Protein 5H0Q (pdb70)

Foldseek 3Di:
DKWFDFQAPVNCCPPPVPVPPPDQDLQNSLVVLVVCVVVGVVVLVVVLVVVCVVVDDAFKEKEKEAESRSAKKAWDDKWWPFFAWDPDDWDGIHHHNMMDITMTFGHPPDLFHTKIWIWIADPVQKIKIWIWGQTSPLVDWTFIEIEIGGHPCPPVVPNPVRVVVCRVPDDDQKYWYDDDPKIKIKGWDTDRYIYIYIYMGD

Nearest PDB structures (foldseek):
  5h0q-assembly1_A  TM=1.005E+00  e=4.145E-45  Grifola frondosa
  4wdc-assembly1_A  TM=8.433E-01  e=2.249E-11  Actinia fragacea
  1tzq-assembly1_A  TM=8.412E-01  e=4.518E-11  Actinia equina
  4tsp-assembly2_B  TM=8.443E-01  e=8.565E-11  Actinia fragacea
  1iaz-assembly1_B  TM=7.597E-01  e=6.043E-11  Actinia equina

Structure (mmCIF, N/CA/C/O backbone):
data_5H0Q
#
_entry.id   5H0Q
#
_cell.length_a   75.763
_cell.length_b   75.763
_cell.length_c   92.804
_cell.angle_alpha   90.00
_cell.angle_beta   90.00
_cell.angle_gamma   120.00
#
_symmetry.space_group_name_H-M   'P 65'
#
loop_
_entity.id
_entity.type
_entity.pdbx_description
1 polymer 'Lipid binding protein'
2 water water
#
loop_
_atom_site.group_PDB
_atom_site.id
_at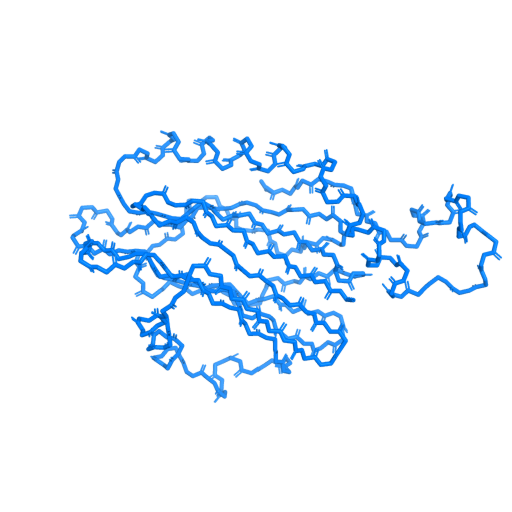om_site.type_symbol
_atom_site.label_atom_id
_atom_site.label_alt_id
_atom_site.label_comp_id
_atom_site.label_asym_id
_atom_site.label_entity_id
_atom_site.label_seq_id
_atom_site.pdbx_PDB_ins_code
_atom_site.Cartn_x
_atom_site.Cartn_y
_atom_site.Cartn_z
_atom_site.occupancy
_atom_site.B_iso_or_equiv
_atom_site.auth_seq_id
_atom_site.auth_comp_id
_atom_site.auth_asym_id
_atom_site.auth_atom_id
_atom_site.pdbx_PDB_model_num
ATOM 1 N N A MET A 1 1 ? -31.461 19.238 -8.879 0.60 60.27 1 MET A N 1
ATOM 2 N N B MET A 1 1 ? -32.963 19.352 -7.095 0.40 60.26 1 MET A N 1
ATOM 3 C CA A MET A 1 1 ? -31.816 19.139 -7.435 0.60 57.13 1 MET A CA 1
ATOM 4 C CA B MET A 1 1 ? -31.650 19.028 -7.725 0.40 57.92 1 MET A CA 1
ATOM 5 C C A MET A 1 1 ? -30.779 18.305 -6.676 0.60 55.78 1 MET A C 1
ATOM 6 C C B MET A 1 1 ? -30.740 18.284 -6.748 0.40 55.45 1 MET A C 1
ATOM 7 O O A MET A 1 1 ? -29.747 18.827 -6.255 0.60 48.25 1 MET A O 1
ATOM 8 O O B MET A 1 1 ? -29.785 18.850 -6.216 0.40 52.20 1 MET A O 1
ATOM 39 N N . LEU A 1 2 ? -31.050 17.010 -6.527 1.00 44.46 2 LEU A N 1
ATOM 40 C CA . LEU A 1 2 ? -30.267 16.130 -5.669 1.00 34.21 2 LEU A CA 1
ATOM 41 C C . LEU A 1 2 ? -29.847 14.896 -6.454 1.00 39.10 2 LEU A C 1
ATOM 42 O O . LEU A 1 2 ? -30.692 14.226 -7.059 1.00 37.08 2 LEU A O 1
ATOM 59 N N . TYR A 1 3 ? -28.551 14.594 -6.457 1.00 27.58 3 TYR A N 1
ATOM 60 C CA . TYR A 1 3 ? -28.017 13.476 -7.229 1.00 30.30 3 TYR A CA 1
ATOM 61 C C . TYR A 1 3 ? -27.245 12.517 -6.343 1.00 32.80 3 TYR A C 1
ATOM 62 O O . TYR A 1 3 ? -26.501 12.942 -5.458 1.00 29.47 3 TYR A O 1
ATOM 80 N N . GLY A 1 4 ? -27.403 11.227 -6.605 1.00 30.41 4 GLY A N 1
ATOM 81 C CA . GLY A 1 4 ? -26.725 10.192 -5.847 1.00 30.16 4 GLY A CA 1
ATOM 82 C C . GLY A 1 4 ? -27.607 9.577 -4.774 1.00 33.87 4 GLY A C 1
ATOM 83 O O . GLY A 1 4 ? -28.675 10.082 -4.421 1.00 33.19 4 GLY A O 1
ATOM 87 N N A VAL A 1 5 ? -27.134 8.442 -4.269 0.51 29.53 5 VAL A N 1
ATOM 88 N N B VAL A 1 5 ? -27.129 8.454 -4.237 0.49 30.74 5 VAL A N 1
ATOM 89 C CA A VAL A 1 5 ? -27.791 7.712 -3.191 0.51 30.46 5 VAL A CA 1
ATOM 90 C CA B VAL A 1 5 ? -27.834 7.706 -3.198 0.49 30.51 5 VAL A CA 1
ATOM 91 C C A VAL A 1 5 ? -27.133 8.094 -1.874 0.51 31.27 5 VAL A C 1
ATOM 92 C C B VAL A 1 5 ? -27.142 7.939 -1.859 0.49 30.29 5 VAL A C 1
ATOM 93 O O A VAL A 1 5 ? -25.911 8.289 -1.802 0.51 25.50 5 VAL A O 1
ATOM 94 O O B VAL A 1 5 ? -25.909 7.890 -1.760 0.49 30.38 5 VAL A O 1
ATOM 119 N N . GLU A 1 6 ? -27.941 8.204 -0.826 1.00 28.31 6 GLU A N 1
ATOM 120 C CA . GLU A 1 6 ? -27.397 8.505 0.491 1.00 24.13 6 GLU A CA 1
ATOM 121 C C . GLU A 1 6 ? -26.608 7.315 1.043 1.00 24.77 6 GLU A C 1
ATOM 122 O O . GLU A 1 6 ? -27.108 6.193 1.088 1.00 29.92 6 GLU A O 1
ATOM 135 N N . ILE A 1 7 ? -25.382 7.579 1.490 1.00 22.17 7 ILE A N 1
ATOM 136 C CA . ILE A 1 7 ? -24.457 6.560 1.962 1.00 22.93 7 ILE A CA 1
ATOM 137 C C . ILE A 1 7 ? -24.508 6.619 3.484 1.00 21.34 7 ILE A C 1
ATOM 138 O O . ILE A 1 7 ? -23.925 7.511 4.095 1.00 22.47 7 ILE A O 1
ATOM 154 N N . ASP A 1 8 ? -25.281 5.707 4.066 1.00 22.11 8 ASP A N 1
ATOM 155 C CA . ASP A 1 8 ? -25.509 5.692 5.512 1.00 21.09 8 ASP A CA 1
ATOM 156 C C . ASP A 1 8 ? -25.185 4.314 6.071 1.00 25.90 8 ASP A C 1
ATOM 157 O O . ASP A 1 8 ? -24.542 3.498 5.408 1.00 24.21 8 ASP A O 1
ATOM 166 N N . GLU A 1 9 ? -25.594 4.035 7.319 1.00 26.51 9 GLU A N 1
ATOM 167 C CA . GLU A 1 9 ? -25.203 2.762 7.915 1.00 23.83 9 GLU A CA 1
ATOM 168 C C . GLU A 1 9 ? -25.697 1.582 7.092 1.00 26.24 9 GLU A C 1
ATOM 169 O O . GLU A 1 9 ? -24.973 0.599 6.906 1.00 29.08 9 GLU A O 1
ATOM 181 N N . GLN A 1 10 ? -26.934 1.647 6.603 1.00 26.94 10 GLN A N 1
ATOM 182 C CA . GLN A 1 10 ? -27.495 0.507 5.884 1.00 29.24 10 GLN A CA 1
ATOM 183 C C . GLN A 1 10 ? -26.748 0.240 4.581 1.00 34.39 10 GLN A C 1
ATOM 184 O O . GLN A 1 10 ? -26.597 -0.916 4.173 1.00 36.30 10 GLN A O 1
ATOM 198 N N . TYR A 1 11 ? -26.327 1.302 3.890 1.00 30.12 11 TYR A N 1
ATOM 199 C CA . TYR A 1 11 ? -25.470 1.158 2.713 1.00 33.14 11 TYR A CA 1
ATOM 200 C C . TYR A 1 11 ? -24.190 0.408 3.062 1.00 31.30 11 TYR A C 1
ATOM 201 O O . TYR A 1 11 ? -23.804 -0.539 2.382 1.00 33.72 11 TYR A O 1
ATOM 219 N N . LEU A 1 12 ? -23.529 0.783 4.162 1.00 29.70 12 LEU A N 1
ATOM 220 C CA . LEU A 1 12 ? -22.260 0.121 4.456 1.00 30.88 12 LEU A CA 1
ATOM 221 C C . LEU A 1 12 ? -22.438 -1.290 4.984 1.00 33.46 12 LEU A C 1
ATOM 222 O O . LEU A 1 12 ? -21.539 -2.122 4.798 1.00 35.01 12 LEU A O 1
ATOM 238 N N . ARG A 1 13 ? -23.573 -1.597 5.618 1.00 33.58 13 ARG A N 1
ATOM 239 C CA . ARG A 1 13 ? -23.742 -2.930 6.198 1.00 37.84 13 ARG A CA 1
ATOM 240 C C . ARG A 1 13 ? -23.954 -4.007 5.147 1.00 39.00 13 ARG A C 1
ATOM 241 O O . ARG A 1 13 ? -23.815 -5.191 5.469 1.00 42.75 13 ARG A O 1
ATOM 262 N N . VAL A 1 14 ? -24.274 -3.640 3.899 1.00 38.13 14 VAL A N 1
ATOM 263 C CA . VAL A 1 14 ? -24.297 -4.627 2.817 1.00 41.18 14 VAL A CA 1
ATOM 264 C C . VAL A 1 14 ? -22.961 -4.718 2.090 1.00 42.39 14 VAL A C 1
ATOM 265 O O . VAL A 1 14 ? -22.825 -5.526 1.155 1.00 45.21 14 VAL A O 1
ATOM 278 N N . MET A 1 15 ? -21.975 -3.914 2.472 1.00 40.62 15 MET A N 1
ATOM 279 C CA . MET A 1 15 ? -20.657 -3.966 1.871 1.00 41.99 15 MET A CA 1
ATOM 280 C C . MET A 1 15 ? -19.792 -5.011 2.562 1.00 49.74 15 MET A C 1
ATOM 281 O O . MET A 1 15 ? -19.837 -5.162 3.788 1.00 43.06 15 MET A O 1
ATOM 295 N N . GLU A 1 16 ? -18.989 -5.718 1.764 1.00 46.93 16 GLU A N 1
ATOM 296 C CA . GLU A 1 16 ? -18.120 -6.761 2.306 1.00 49.34 16 GLU A CA 1
ATOM 297 C C . GLU A 1 16 ? -17.233 -6.210 3.414 1.00 54.68 16 GLU A C 1
ATOM 298 O O . GLU A 1 16 ? -17.044 -6.849 4.460 1.00 48.99 16 GLU A O 1
ATOM 310 N N . GLU A 1 17 ? -16.675 -5.021 3.195 1.00 49.57 17 GLU A N 1
ATOM 311 C CA . GLU A 1 17 ? -15.693 -4.479 4.119 1.00 54.80 17 GLU A CA 1
ATOM 312 C C . GLU A 1 17 ? -16.285 -4.120 5.474 1.00 52.72 17 GLU A C 1
ATOM 313 O O . GLU A 1 17 ? -15.534 -4.056 6.452 1.00 45.38 17 GLU A O 1
ATOM 325 N N . TYR A 1 18 ? -17.602 -3.898 5.574 1.00 45.65 18 TYR A N 1
ATOM 326 C CA . TYR A 1 18 ? -18.194 -3.371 6.802 1.00 39.87 18 TYR A CA 1
ATOM 327 C C . TYR A 1 18 ? -19.315 -4.219 7.398 1.00 46.56 18 TYR A C 1
ATOM 328 O O . TYR A 1 18 ? -19.751 -3.924 8.520 1.00 42.66 18 TYR A O 1
ATOM 346 N N . LYS A 1 19 ? -19.778 -5.268 6.710 1.00 43.01 19 LYS A N 1
ATOM 347 C CA . LYS A 1 19 ? -21.016 -5.926 7.117 1.00 48.08 19 LYS A CA 1
ATOM 348 C C . LYS A 1 19 ? -20.907 -6.574 8.495 1.00 53.19 19 LYS A C 1
ATOM 349 O O . LYS A 1 19 ? -21.919 -6.708 9.188 1.00 53.87 19 LYS A O 1
ATOM 368 N N . ASP A 1 20 ? -19.709 -6.992 8.900 1.00 45.46 20 ASP A N 1
ATOM 369 C CA . ASP A 1 20 ? -19.495 -7.651 10.185 1.00 44.96 20 ASP A CA 1
ATOM 370 C C . ASP A 1 20 ? -18.882 -6.730 11.229 1.00 43.39 20 ASP A C 1
ATOM 371 O O . ASP A 1 20 ? -18.498 -7.198 12.308 1.00 44.63 20 ASP A O 1
ATOM 380 N N . LYS A 1 21 ? -18.804 -5.435 10.952 1.00 41.23 21 LYS A N 1
ATOM 381 C CA . LYS A 1 21 ? -18.220 -4.493 11.893 1.00 45.35 21 LYS A CA 1
ATOM 382 C C . LYS A 1 21 ? -19.213 -4.174 13.003 1.00 39.65 21 LYS A C 1
ATOM 383 O O . LYS A 1 21 ? -20.400 -3.960 12.754 1.00 39.42 21 LYS A O 1
ATOM 402 N N A GLU A 1 22 ? -18.718 -4.136 14.242 0.62 44.83 22 GLU A N 1
ATOM 403 N N B GLU A 1 22 ? -18.715 -4.135 14.240 0.38 45.49 22 GLU A N 1
ATOM 404 C CA A GLU A 1 22 ? -19.603 -3.894 15.373 0.62 45.12 22 GLU A CA 1
ATOM 405 C CA B GLU A 1 22 ? -19.597 -3.891 15.375 0.38 45.46 22 GLU A CA 1
ATOM 406 C C A GLU A 1 22 ? -20.205 -2.500 15.302 0.62 34.56 22 GLU A C 1
ATOM 407 C C B GLU A 1 22 ? -20.206 -2.500 15.298 0.38 34.88 22 GLU A C 1
ATOM 408 O O A GLU A 1 22 ? -21.424 -2.338 15.429 0.62 36.10 22 GLU A O 1
ATOM 409 O O B GLU A 1 22 ? -21.423 -2.335 15.437 0.38 37.47 22 GLU A O 1
ATOM 432 N N . VAL A 1 23 ? -19.377 -1.485 15.054 1.00 31.49 23 VAL A N 1
ATOM 433 C CA . VAL A 1 23 ? -19.832 -0.101 14.940 1.00 30.94 23 VAL A CA 1
ATOM 434 C C . VAL A 1 23 ? -19.295 0.509 13.657 1.00 30.84 23 VAL A C 1
ATOM 435 O O . VAL A 1 23 ? -18.078 0.657 13.497 1.00 34.51 23 VAL A O 1
ATOM 449 N N . ILE A 1 24 ? -20.201 0.929 12.783 1.00 27.03 24 ILE A N 1
ATOM 450 C CA . ILE A 1 24 ? -19.846 1.637 11.560 1.00 27.24 24 ILE A CA 1
ATOM 451 C C . ILE A 1 24 ? -19.810 3.117 11.897 1.00 29.66 24 ILE A C 1
ATOM 452 O O . ILE A 1 24 ? -20.807 3.684 12.358 1.00 27.91 24 ILE A O 1
ATOM 468 N N . THR A 1 25 ? -18.656 3.735 11.697 1.00 24.74 25 THR A N 1
ATOM 469 C CA . THR A 1 25 ? -18.426 5.077 12.186 1.00 24.91 25 THR A CA 1
ATOM 470 C C . THR A 1 25 ? -18.770 6.113 11.128 1.00 22.83 25 THR A C 1
ATOM 471 O O . THR A 1 25 ? -18.953 5.814 9.941 1.00 21.69 25 THR A O 1
ATOM 482 N N . GLN A 1 26 ? -18.770 7.364 11.556 1.00 23.06 26 GLN A N 1
ATOM 483 C CA . GLN A 1 26 ? -18.900 8.462 10.614 1.00 20.41 26 GLN A CA 1
ATOM 484 C C . GLN A 1 26 ? -17.709 8.516 9.679 1.00 23.41 26 GLN A C 1
ATOM 485 O O . GLN A 1 26 ? -17.860 8.814 8.480 1.00 22.23 26 GLN A O 1
ATOM 499 N N . ALA A 1 27 ? -16.520 8.175 10.188 1.00 21.98 27 ALA A N 1
ATOM 500 C CA . ALA A 1 27 ? -15.342 8.116 9.338 1.00 23.31 27 ALA A CA 1
ATOM 501 C C . ALA A 1 27 ? -15.500 7.057 8.260 1.00 28.02 27 ALA A C 1
ATOM 502 O O . ALA A 1 27 ? -15.088 7.271 7.121 1.00 27.83 27 ALA A O 1
ATOM 509 N N . ASP A 1 28 ? -16.087 5.907 8.605 1.00 23.74 28 ASP A N 1
ATOM 510 C CA . ASP A 1 28 ? -16.324 4.851 7.612 1.00 24.34 28 ASP A CA 1
ATOM 511 C C . ASP A 1 28 ? -17.266 5.344 6.518 1.00 28.67 28 ASP A C 1
ATOM 512 O O . ASP A 1 28 ? -17.026 5.142 5.317 1.00 26.43 28 ASP A O 1
ATOM 521 N N . MET A 1 29 ? -18.366 5.990 6.910 1.00 24.17 29 MET A N 1
ATOM 522 C CA . MET A 1 29 ? -19.326 6.417 5.901 1.00 24.09 29 MET A CA 1
ATOM 523 C C . MET A 1 29 ? -18.754 7.531 5.038 1.00 26.79 29 MET A C 1
ATOM 524 O O . MET A 1 29 ? -19.032 7.598 3.833 1.00 24.26 29 MET A O 1
ATOM 538 N N . ALA A 1 30 ? -17.925 8.387 5.627 1.00 23.34 30 ALA A N 1
ATOM 539 C CA . ALA A 1 30 ? -17.280 9.450 4.869 1.00 26.97 30 ALA A CA 1
ATOM 540 C C . ALA A 1 30 ? -16.286 8.881 3.869 1.00 26.08 30 ALA A C 1
ATOM 541 O O . ALA A 1 30 ? -16.197 9.350 2.722 1.00 26.39 30 ALA A O 1
ATOM 548 N N . LYS A 1 31 ? -15.546 7.845 4.271 1.00 25.34 31 LYS A N 1
ATOM 549 C CA . LYS A 1 31 ? -14.569 7.237 3.373 1.00 32.71 31 LYS A CA 1
ATOM 550 C C . LYS A 1 31 ? -15.258 6.650 2.155 1.00 33.60 31 LYS A C 1
ATOM 551 O O . LYS A 1 31 ? -14.816 6.851 1.022 1.00 35.96 31 LYS A O 1
ATOM 570 N N . VAL A 1 32 ? -16.367 5.948 2.366 1.00 27.15 32 VAL A N 1
ATOM 571 C CA . VAL A 1 32 ? -17.090 5.360 1.245 1.00 29.21 32 VAL A CA 1
ATOM 572 C C . VAL A 1 32 ? -17.637 6.451 0.337 1.00 30.68 32 VAL A C 1
ATOM 573 O O . VAL A 1 32 ? -17.512 6.381 -0.889 1.00 29.97 32 VAL A O 1
ATOM 586 N N . ALA A 1 33 ? -18.201 7.507 0.912 1.00 27.49 33 ALA A N 1
ATOM 587 C CA . ALA A 1 33 ? -18.722 8.589 0.075 1.00 25.21 33 ALA A CA 1
ATOM 588 C C . ALA A 1 33 ? -17.621 9.199 -0.780 1.00 27.50 33 ALA A C 1
ATOM 589 O O . ALA A 1 33 ? -17.815 9.465 -1.970 1.00 29.66 33 ALA A O 1
ATOM 596 N N . LEU A 1 34 ? -16.458 9.445 -0.191 1.00 29.83 34 LEU A N 1
ATOM 597 C CA . LEU A 1 34 ? -15.369 10.001 -0.981 1.00 43.80 34 LEU A CA 1
ATOM 598 C C . LEU A 1 34 ? -14.946 9.026 -2.070 1.00 43.46 34 LEU A C 1
ATOM 599 O O . LEU A 1 34 ? -14.577 9.444 -3.182 1.00 37.90 34 LEU A O 1
ATOM 615 N N . GLN A 1 35 ? -15.064 7.720 -1.807 1.00 39.06 35 GLN A N 1
ATOM 616 C CA . GLN A 1 35 ? -14.735 6.734 -2.838 1.00 36.77 35 GLN A CA 1
ATOM 617 C C . GLN A 1 35 ? -15.761 6.727 -3.967 1.00 38.13 35 GLN A C 1
ATOM 618 O O . GLN A 1 35 ? -15.405 6.450 -5.121 1.00 41.07 35 GLN A O 1
ATOM 632 N N . ARG A 1 36 ? -17.029 6.991 -3.660 1.00 36.08 36 ARG A N 1
ATOM 633 C CA . ARG A 1 36 ? -18.113 6.986 -4.636 1.00 36.43 36 ARG A CA 1
ATOM 634 C C . ARG A 1 36 ? -18.318 8.340 -5.308 1.00 36.91 36 ARG A C 1
ATOM 635 O O . ARG A 1 36 ? -19.307 8.515 -6.035 1.00 40.93 36 ARG A O 1
ATOM 656 N N . LYS A 1 37 ? -17.401 9.286 -5.107 1.00 33.14 37 LYS A N 1
ATOM 657 C CA . LYS A 1 37 ? -17.615 10.636 -5.619 1.00 31.76 37 LYS A CA 1
ATOM 658 C C . LYS A 1 37 ? -17.910 10.629 -7.113 1.00 39.40 37 LYS A C 1
ATOM 659 O O . LYS A 1 37 ? -18.738 11.405 -7.591 1.00 38.62 37 LYS A O 1
ATOM 678 N N . ASN A 1 38 ? -17.261 9.766 -7.861 1.00 41.52 38 ASN A N 1
ATOM 679 C CA . ASN A 1 38 ? -17.387 9.891 -9.305 1.00 50.45 38 ASN A CA 1
ATOM 680 C C . ASN A 1 38 ? -18.569 9.113 -9.872 1.00 41.50 38 ASN A C 1
ATOM 681 O O . ASN A 1 38 ? -18.860 9.248 -11.071 1.00 43.87 38 ASN A O 1
ATOM 692 N N . VAL A 1 39 ? -19.288 8.355 -9.045 1.00 40.11 39 VAL A N 1
ATOM 693 C CA . VAL A 1 39 ? -20.387 7.533 -9.539 1.00 43.88 39 VAL A CA 1
ATOM 694 C C . VAL A 1 39 ? -21.519 8.392 -10.108 1.00 45.06 39 VAL A C 1
ATOM 695 O O . VAL A 1 39 ? -22.062 8.086 -11.181 1.00 43.78 39 VAL A O 1
ATOM 708 N N . TYR A 1 40 ? -21.906 9.468 -9.409 1.00 39.61 40 TYR A N 1
ATOM 709 C CA . TYR A 1 40 ? -22.969 10.348 -9.891 1.00 37.86 40 TYR A CA 1
ATOM 710 C C . TYR A 1 40 ? -22.455 11.713 -10.330 1.00 37.52 40 TYR A C 1
ATOM 711 O O . TYR A 1 40 ? -23.260 12.589 -10.662 1.00 37.20 40 TYR A O 1
ATOM 729 N N . GLN A 1 41 ? -21.137 11.910 -10.377 1.00 39.97 41 GLN A N 1
ATOM 730 C CA . GLN A 1 41 ? -20.608 13.227 -10.710 1.00 30.23 41 GLN A CA 1
ATOM 731 C C . GLN A 1 41 ? -21.023 13.656 -12.115 1.00 31.42 41 GLN A C 1
ATOM 732 O O . GLN A 1 41 ? -21.302 14.838 -12.343 1.00 35.17 41 GLN A O 1
ATOM 746 N N A ASP A 1 42 ? -21.065 12.713 -13.062 0.53 34.09 42 ASP A N 1
ATOM 747 N N B ASP A 1 42 ? -21.073 12.714 -13.059 0.47 34.22 42 ASP A N 1
ATOM 748 C CA A ASP A 1 42 ? -21.469 13.062 -14.425 0.53 37.04 42 ASP A CA 1
ATOM 749 C CA B ASP A 1 42 ? -21.467 13.068 -14.422 0.47 36.99 42 ASP A CA 1
ATOM 750 C C A ASP A 1 42 ? -22.868 13.660 -14.442 0.53 37.06 42 ASP A C 1
ATOM 751 C C B ASP A 1 42 ? -22.875 13.647 -14.456 0.47 36.84 42 ASP A C 1
ATOM 752 O O A ASP A 1 42 ? -23.141 14.594 -15.204 0.53 34.89 42 ASP A O 1
ATOM 753 O O B ASP A 1 42 ? -23.159 14.556 -15.243 0.47 34.91 42 ASP A O 1
ATOM 770 N N . GLN A 1 43 ? -23.770 13.146 -13.600 1.00 33.37 43 GLN A N 1
ATOM 771 C CA . GLN A 1 43 ? -25.104 13.728 -13.526 1.00 32.73 43 GLN A CA 1
ATOM 772 C C . GLN A 1 43 ? -25.026 15.158 -13.030 1.00 35.39 43 GLN A C 1
ATOM 773 O O . GLN A 1 43 ? -25.709 16.047 -13.548 1.00 30.68 43 GLN A O 1
ATOM 788 N N . ALA A 1 44 ? -24.202 15.404 -12.012 1.00 33.49 44 ALA A N 1
ATOM 789 C CA . ALA A 1 44 ? -24.062 16.764 -11.524 1.00 31.52 44 ALA A CA 1
ATOM 790 C C . ALA A 1 44 ? -23.450 17.669 -12.591 1.00 33.01 44 ALA A C 1
ATOM 791 O O . ALA A 1 44 ? -23.902 18.805 -12.790 1.00 28.22 44 ALA A O 1
ATOM 798 N N . GLU A 1 45 ? -22.417 17.184 -13.287 1.00 31.06 45 GLU A N 1
ATOM 799 C CA . GLU A 1 45 ? -21.830 17.971 -14.371 1.00 32.56 45 GLU A CA 1
ATOM 800 C C . GLU A 1 45 ? -22.829 18.193 -15.504 1.00 35.41 45 GLU A C 1
ATOM 801 O O . GLU A 1 45 ? -22.902 19.287 -16.063 1.00 32.70 45 GLU A O 1
ATOM 813 N N . LYS A 1 46 ? -23.636 17.186 -15.831 1.00 35.08 46 LYS A N 1
ATOM 814 C CA . LYS A 1 46 ? -24.672 17.383 -16.846 1.00 35.81 46 LYS A CA 1
ATOM 815 C C . LYS A 1 46 ? -25.623 18.511 -16.448 1.00 32.42 46 LYS A C 1
ATOM 816 O O . LYS A 1 46 ? -26.053 19.303 -17.297 1.00 35.52 46 LYS A O 1
ATOM 835 N N . ARG A 1 47 ? -25.966 18.603 -15.157 1.00 30.33 47 ARG A N 1
ATOM 836 C CA . ARG A 1 47 ? -26.838 19.687 -14.716 1.00 30.70 47 ARG A CA 1
ATOM 837 C C . ARG A 1 47 ? -26.127 21.035 -14.783 1.00 31.71 47 ARG A C 1
ATOM 838 O O . ARG A 1 47 ? -26.739 22.048 -15.159 1.00 28.61 47 ARG A O 1
ATOM 859 N N . GLN A 1 48 ? -24.841 21.084 -14.417 1.00 29.90 48 GLN A N 1
ATOM 860 C CA . GLN A 1 48 ? -24.091 22.327 -14.607 1.00 25.90 48 GLN A CA 1
ATOM 861 C C . GLN A 1 48 ? -24.151 22.773 -16.065 1.00 28.58 48 GLN A C 1
ATOM 862 O O . GLN A 1 48 ? -24.338 23.965 -16.350 1.00 28.66 48 GLN A O 1
ATOM 876 N N . ALA A 1 49 ? -23.991 21.834 -17.005 1.00 31.22 49 ALA A N 1
ATOM 877 C CA . ALA A 1 49 ? -24.013 22.198 -18.416 1.00 31.93 49 ALA A CA 1
ATOM 878 C C . ALA A 1 49 ? -25.381 22.721 -18.824 1.00 35.15 49 ALA A C 1
ATOM 879 O O . ALA A 1 49 ? -25.468 23.696 -19.581 1.00 37.68 49 ALA A O 1
ATOM 886 N N . GLU A 1 50 ? -26.460 22.055 -18.378 1.00 33.72 50 GLU A N 1
ATOM 887 C CA . GLU A 1 50 ? -27.818 22.526 -18.664 1.00 40.94 50 GLU A CA 1
ATOM 888 C C . GLU A 1 50 ? -27.992 23.970 -18.228 1.00 34.17 50 GLU A C 1
ATOM 889 O O . GLU A 1 50 ? -28.502 24.807 -18.982 1.00 33.25 50 GLU A O 1
ATOM 901 N N . LEU A 1 51 ? -27.660 24.241 -16.960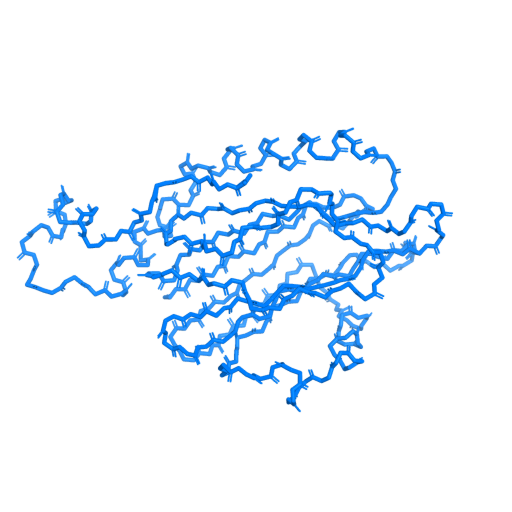 1.00 32.24 51 LEU A N 1
ATOM 902 C CA . LEU A 1 51 ? -27.821 25.581 -16.404 1.00 28.12 51 LEU A CA 1
ATOM 903 C C . LEU A 1 51 ? -27.004 26.608 -17.177 1.00 32.49 51 LEU A C 1
ATOM 904 O O . LEU A 1 51 ? -27.468 27.727 -17.414 1.00 30.56 51 LEU A O 1
ATOM 920 N N . LYS A 1 52 ? -25.772 26.262 -17.549 1.00 31.64 52 LYS A N 1
ATOM 921 C CA . LYS A 1 52 ? -24.944 27.192 -18.311 1.00 33.40 52 LYS A CA 1
ATOM 922 C C . LYS A 1 52 ? -25.541 27.453 -19.683 1.00 38.02 52 LYS A C 1
ATOM 923 O O . LYS A 1 52 ? -25.595 28.601 -20.138 1.00 32.17 52 LYS A O 1
ATOM 942 N N . ALA A 1 53 ? -26.003 26.399 -20.361 1.00 37.72 53 ALA A N 1
ATOM 943 C CA . ALA A 1 53 ? -26.639 26.591 -21.654 1.00 45.69 53 ALA A CA 1
ATOM 944 C C . ALA A 1 53 ? -27.885 27.455 -21.524 1.00 42.79 53 ALA A C 1
ATOM 945 O O . ALA A 1 53 ? -28.144 28.315 -22.374 1.00 39.55 53 ALA A O 1
ATOM 952 N N . GLU A 1 54 ? -28.667 27.243 -20.467 1.00 40.83 54 GLU A N 1
ATOM 953 C CA . GLU A 1 54 ? -29.886 28.026 -20.268 1.00 36.67 54 GLU A CA 1
ATOM 954 C C . GLU A 1 54 ? -29.568 29.483 -19.932 1.00 37.11 54 GLU A C 1
ATOM 955 O O . GLU A 1 54 ? -30.275 30.396 -20.375 1.00 37.36 54 GLU A O 1
ATOM 967 N N . TYR A 1 55 ? -28.504 29.728 -19.166 1.00 32.69 55 TYR A N 1
ATOM 968 C CA . TYR A 1 55 ? -28.160 31.099 -18.817 1.00 31.65 55 TYR A CA 1
ATOM 969 C C . TYR A 1 55 ? -27.536 31.834 -20.000 1.00 36.39 55 TYR A C 1
ATOM 970 O O . TYR A 1 55 ? -27.904 32.974 -20.287 1.00 35.25 55 TYR A O 1
ATOM 988 N N . GLY A 1 56 ? -26.584 31.204 -20.688 1.00 40.53 56 GLY A N 1
ATOM 989 C CA . GLY A 1 56 ? -25.918 31.833 -21.812 1.00 42.38 56 GLY A CA 1
ATOM 990 C C . GLY A 1 56 ? -24.715 32.672 -21.429 1.00 35.04 56 GLY A C 1
ATOM 991 O O . GLY A 1 56 ? -23.919 32.299 -20.556 1.00 38.20 56 GLY A O 1
ATOM 995 N N . VAL A 1 57 ? -24.601 33.826 -22.054 1.00 39.92 57 VAL A N 1
ATOM 996 C CA . VAL A 1 57 ? -23.445 34.695 -21.901 1.00 30.37 57 VAL A CA 1
ATOM 997 C C . VAL A 1 57 ? -23.728 35.720 -20.813 1.00 28.55 57 VAL A C 1
ATOM 998 O O . VAL A 1 57 ? -24.758 36.404 -20.847 1.00 34.88 57 VAL A O 1
ATOM 1011 N N . GLY A 1 58 ? -22.802 35.852 -19.866 1.00 30.40 58 GLY A N 1
ATOM 1012 C CA . GLY A 1 58 ? -22.967 36.828 -18.811 1.00 27.66 58 GLY A CA 1
ATOM 1013 C C . GLY A 1 58 ? -21.902 36.594 -17.763 1.00 29.83 58 GLY A C 1
ATOM 1014 O O . GLY A 1 58 ? -20.746 36.365 -18.124 1.00 28.65 58 GLY A O 1
ATOM 1018 N N . VAL A 1 59 ? -22.243 36.668 -16.473 1.00 25.93 59 VAL A N 1
ATOM 1019 C CA . VAL A 1 59 ? -21.345 36.245 -15.410 1.00 24.10 59 VAL A CA 1
ATOM 1020 C C . VAL A 1 59 ? -22.168 35.382 -14.480 1.00 22.17 59 VAL A C 1
ATOM 1021 O O . VAL A 1 59 ? -23.247 35.803 -14.043 1.00 25.41 59 VAL A O 1
ATOM 1034 N N . CYS A 1 60 ? -21.692 34.174 -14.214 1.00 25.00 60 CYS A N 1
ATOM 1035 C CA . CYS A 1 60 ? -22.380 33.297 -13.281 1.00 25.15 60 CYS A CA 1
ATOM 1036 C C . CYS A 1 60 ? -21.414 32.266 -12.733 1.00 23.89 60 CYS A C 1
ATOM 1037 O O . CYS A 1 60 ? -20.269 32.144 -13.172 1.00 26.09 60 CYS A O 1
ATOM 1045 N N . VAL A 1 61 ? -21.920 31.487 -11.789 1.00 21.36 61 VAL A N 1
ATOM 1046 C CA . VAL A 1 61 ? -21.228 30.303 -11.320 1.00 21.22 61 VAL A CA 1
ATOM 1047 C C . VAL A 1 61 ? -22.208 29.151 -11.399 1.00 22.77 61 VAL A C 1
ATOM 1048 O O . VAL A 1 61 ? -23.391 29.304 -11.082 1.00 20.83 61 VAL A O 1
ATOM 1061 N N . LEU A 1 62 ? -21.708 28.009 -11.817 1.00 23.35 62 LEU A N 1
ATOM 1062 C CA . LEU A 1 62 ? -22.479 26.777 -11.936 1.00 20.61 62 LEU A CA 1
ATOM 1063 C C . LEU A 1 62 ? -21.910 25.864 -10.849 1.00 20.29 62 LEU A C 1
ATOM 1064 O O . LEU A 1 62 ? -20.840 25.281 -11.024 1.00 24.03 62 LEU A O 1
ATOM 1080 N N . VAL A 1 63 ? -22.595 25.779 -9.713 1.00 22.90 63 VAL A N 1
ATOM 1081 C CA . VAL A 1 63 ? -22.021 25.213 -8.495 1.00 20.35 63 VAL A CA 1
ATOM 1082 C C . VAL A 1 63 ? -22.489 23.787 -8.319 1.00 19.91 63 VAL A C 1
ATOM 1083 O O . VAL A 1 63 ? -23.697 23.527 -8.329 1.00 23.24 63 VAL A O 1
ATOM 1096 N N . ARG A 1 64 ? -21.542 22.860 -8.152 1.00 20.42 64 ARG A N 1
ATOM 1097 C CA . ARG A 1 64 ? -21.870 21.510 -7.705 1.00 19.65 64 ARG A CA 1
ATOM 1098 C C . ARG A 1 64 ? -21.258 21.305 -6.322 1.00 21.38 64 ARG A C 1
ATOM 1099 O O . ARG A 1 64 ? -20.121 21.710 -6.071 1.00 21.04 64 ARG A O 1
ATOM 1120 N N . VAL A 1 65 ? -21.993 20.623 -5.451 1.00 22.73 65 VAL A N 1
ATOM 1121 C CA . VAL A 1 65 ? -21.608 20.414 -4.050 1.00 21.38 65 VAL A CA 1
ATOM 1122 C C . VAL A 1 65 ? -21.699 18.929 -3.766 1.00 17.63 65 VAL A C 1
ATOM 1123 O O . VAL A 1 65 ? -22.761 18.341 -3.980 1.00 20.46 65 VAL A O 1
ATOM 1136 N N . TYR A 1 66 ? -20.620 18.327 -3.236 1.00 20.59 66 TYR A N 1
ATOM 1137 C CA . TYR A 1 66 ? -20.611 16.916 -2.870 1.00 18.89 66 TYR A CA 1
ATOM 1138 C C . TYR A 1 66 ? -20.394 16.810 -1.368 1.00 19.30 66 TYR A C 1
ATOM 1139 O O . TYR A 1 66 ? -19.400 17.328 -0.848 1.00 19.46 66 TYR A O 1
ATOM 1157 N N . ASN A 1 67 ? -21.294 16.107 -0.690 1.00 20.14 67 ASN A N 1
ATOM 1158 C CA . ASN A 1 67 ? -21.187 15.873 0.754 1.00 19.57 67 ASN A CA 1
ATOM 1159 C C . ASN A 1 67 ? -20.597 14.495 0.992 1.00 17.63 67 ASN A C 1
ATOM 1160 O O . ASN A 1 67 ? -21.260 13.482 0.757 1.00 21.53 67 ASN A O 1
ATOM 1171 N N . ALA A 1 68 ? -19.342 14.462 1.454 1.00 20.98 68 ALA A N 1
ATOM 1172 C CA . ALA A 1 68 ? -18.659 13.242 1.870 1.00 18.79 68 ALA A CA 1
ATOM 1173 C C . ALA A 1 68 ? -18.263 13.312 3.345 1.00 21.04 68 ALA A C 1
ATOM 1174 O O . ALA A 1 68 ? -17.235 12.758 3.721 1.00 23.00 68 ALA A O 1
ATOM 1181 N N . THR A 1 69 ? -19.052 14.007 4.175 1.00 18.08 69 THR A N 1
ATOM 1182 C CA . THR A 1 69 ? -18.711 14.141 5.594 1.00 16.10 69 THR A CA 1
ATOM 1183 C C . THR A 1 69 ? -19.133 12.964 6.448 1.00 21.67 69 THR A C 1
ATOM 1184 O O . THR A 1 69 ? -18.822 12.959 7.648 1.00 25.90 69 THR A O 1
ATOM 1195 N N . GLY A 1 70 ? -19.832 12.005 5.895 1.00 20.31 70 GLY A N 1
ATOM 1196 C CA . GLY A 1 70 ? -20.285 10.851 6.616 1.00 22.40 70 GLY A CA 1
ATOM 1197 C C . GLY A 1 70 ? -21.640 11.018 7.269 1.00 23.72 70 GLY A C 1
ATOM 1198 O O . GLY A 1 70 ? -22.122 10.076 7.911 1.00 27.51 70 GLY A O 1
ATOM 1202 N N . GLY A 1 71 ? -22.244 12.187 7.162 1.00 21.59 71 GLY A N 1
ATOM 1203 C CA . GLY A 1 71 ? -23.591 12.415 7.637 1.00 20.97 71 GLY A CA 1
ATOM 1204 C C . GLY A 1 71 ? -24.227 13.527 6.835 1.00 20.93 71 GLY A C 1
ATOM 1205 O O . GLY A 1 71 ? -23.581 14.142 5.963 1.00 19.73 71 GLY A O 1
ATOM 1209 N N . PRO A 1 72 ? -25.506 13.794 7.081 1.00 19.63 72 PRO A N 1
ATOM 1210 C CA . PRO A 1 72 ? -26.212 14.799 6.275 1.00 20.02 72 PRO A CA 1
ATOM 1211 C C . PRO A 1 72 ? -25.822 16.213 6.644 1.00 22.17 72 PRO A C 1
ATOM 1212 O O . PRO A 1 72 ? -25.503 16.519 7.801 1.00 21.58 72 PRO A O 1
ATOM 1223 N N . ILE A 1 73 ? -25.901 17.103 5.663 1.00 17.63 73 ILE A N 1
ATOM 1224 C CA . ILE A 1 73 ? -25.698 18.526 5.910 1.00 16.80 73 ILE A CA 1
ATOM 1225 C C . ILE A 1 73 ? -26.972 19.254 5.517 1.00 21.21 73 ILE A C 1
ATOM 1226 O O . ILE A 1 73 ? -27.710 18.795 4.642 1.00 21.67 73 ILE A O 1
ATOM 1242 N N . THR A 1 74 ? -27.251 20.363 6.203 1.00 18.89 74 THR A N 1
ATOM 1243 C CA . THR A 1 74 ? -28.467 21.142 6.015 1.00 21.89 74 THR A CA 1
ATOM 1244 C C . THR A 1 74 ? -28.100 22.580 5.679 1.00 27.01 74 THR A C 1
ATOM 1245 O O . THR A 1 74 ? -27.262 23.181 6.355 1.00 26.81 74 THR A O 1
ATOM 1256 N N . ALA A 1 75 ? -28.748 23.142 4.655 1.00 20.19 75 ALA A N 1
ATOM 1257 C CA . ALA A 1 75 ? -28.514 24.527 4.267 1.00 23.07 75 ALA A CA 1
ATOM 1258 C C . ALA A 1 75 ? -29.034 25.442 5.375 1.00 28.06 75 ALA A C 1
ATOM 1259 O O . ALA A 1 75 ? -30.195 25.338 5.778 1.00 32.45 75 ALA A O 1
ATOM 1266 N N . LYS A 1 76 ? -28.174 26.304 5.899 1.00 24.84 76 LYS A N 1
ATOM 1267 C CA . LYS A 1 76 ? -28.568 27.203 6.983 1.00 25.94 76 LYS A CA 1
ATOM 1268 C C . LYS A 1 76 ? -28.683 28.650 6.566 1.00 25.63 76 LYS A C 1
ATOM 1269 O O . LYS A 1 76 ? -29.513 29.386 7.124 1.00 27.21 76 LYS A O 1
ATOM 1288 N N . ILE A 1 77 ? -27.810 29.090 5.665 1.00 23.31 77 ILE A N 1
ATOM 1289 C CA . ILE A 1 77 ? -27.780 30.459 5.169 1.00 21.13 77 ILE A CA 1
ATOM 1290 C C . ILE A 1 77 ? -27.528 30.394 3.677 1.00 25.92 77 ILE A C 1
ATOM 1291 O O . ILE A 1 77 ? -26.704 29.596 3.216 1.00 27.00 77 ILE A O 1
ATOM 1307 N N . GLU A 1 78 ? -28.236 31.241 2.935 1.00 23.41 78 GLU A N 1
ATOM 1308 C CA . GLU A 1 78 ? -27.916 31.578 1.551 1.00 32.91 78 GLU A CA 1
ATOM 1309 C C . GLU A 1 78 ? -27.851 33.091 1.470 1.00 34.05 78 GLU A C 1
ATOM 1310 O O . 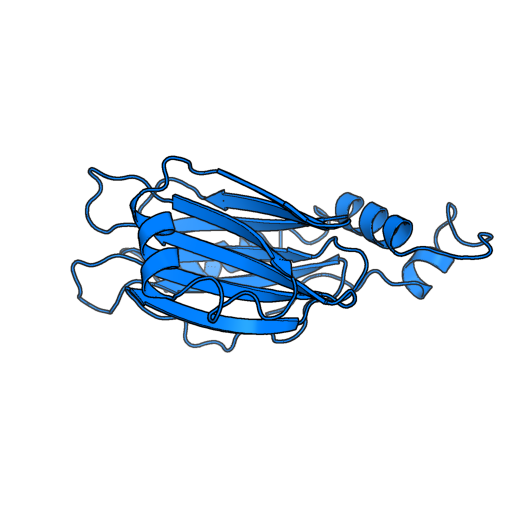GLU A 1 78 ? -28.758 33.769 1.952 1.00 42.21 78 GLU A O 1
ATOM 1322 N N . GLU A 1 79 ? -26.789 33.629 0.879 1.00 23.59 79 GLU A N 1
ATOM 1323 C CA . GLU A 1 79 ? -26.673 35.076 0.793 1.00 26.29 79 GLU A CA 1
ATOM 1324 C C . GLU A 1 79 ? -26.105 35.475 -0.562 1.00 27.24 79 GLU A C 1
ATOM 1325 O O . GLU A 1 79 ? -25.096 34.915 -0.997 1.00 27.43 79 GLU A O 1
ATOM 1337 N N . SER A 1 80 ? -26.767 36.430 -1.221 1.00 25.43 80 SER A N 1
ATOM 1338 C CA . SER A 1 80 ? -26.256 37.079 -2.432 1.00 28.99 80 SER A CA 1
ATOM 1339 C C . SER A 1 80 ? -25.587 38.387 -2.053 1.00 25.30 80 SER A C 1
ATOM 1340 O O . SER A 1 80 ? -26.249 39.298 -1.543 1.00 37.84 80 SER A O 1
ATOM 1348 N N . PHE A 1 81 ? -24.299 38.502 -2.350 1.00 24.35 81 PHE A N 1
ATOM 1349 C CA . PHE A 1 81 ? -23.626 39.781 -2.204 1.00 28.44 81 PHE A CA 1
ATOM 1350 C C . PHE A 1 81 ? -23.727 40.621 -3.468 1.00 32.59 81 PHE A C 1
ATOM 1351 O O . PHE A 1 81 ? -23.925 41.839 -3.393 1.00 29.29 81 PHE A O 1
ATOM 1368 N N . ARG A 1 82 ? -23.582 39.984 -4.629 1.00 26.84 82 ARG A N 1
ATOM 1369 C CA . ARG A 1 82 ? -23.837 40.608 -5.924 1.00 26.09 82 ARG A CA 1
ATOM 1370 C C . ARG A 1 82 ? -24.541 39.566 -6.767 1.00 23.04 82 ARG A C 1
ATOM 1371 O O . ARG A 1 82 ? -24.088 38.426 -6.819 1.00 27.07 82 ARG A O 1
ATOM 1392 N N . GLY A 1 83 ? -25.647 39.942 -7.399 1.00 31.76 83 GLY A N 1
ATOM 1393 C CA . GLY A 1 83 ? -26.384 39.011 -8.226 1.00 27.23 83 GLY A CA 1
ATOM 1394 C C . GLY A 1 83 ? -27.482 38.308 -7.452 1.00 28.80 83 GLY A C 1
ATOM 1395 O O . GLY A 1 83 ? -27.981 38.804 -6.439 1.00 26.37 83 GLY A O 1
ATOM 1399 N N . HIS A 1 84 ? -27.859 37.130 -7.940 1.00 24.03 84 HIS A N 1
ATOM 1400 C CA . HIS A 1 84 ? -28.996 36.425 -7.382 1.00 22.71 84 HIS A CA 1
ATOM 1401 C C . HIS A 1 84 ? -28.905 34.959 -7.754 1.00 24.36 84 HIS A C 1
ATOM 1402 O O . HIS A 1 84 ? -28.228 34.576 -8.716 1.00 25.29 84 HIS A O 1
ATOM 1416 N N . PHE A 1 85 ? -29.591 34.146 -6.969 1.00 25.38 85 PHE A N 1
ATOM 1417 C CA . PHE A 1 85 ? -29.715 32.725 -7.241 1.00 24.71 85 PHE A CA 1
ATOM 1418 C C . PHE A 1 85 ? -30.677 32.479 -8.397 1.00 27.74 85 PHE A C 1
ATOM 1419 O O . PHE A 1 85 ? -31.520 33.311 -8.732 1.00 37.91 85 PHE A O 1
ATOM 1436 N N . GLY A 1 86 ? -30.528 31.318 -9.011 1.00 34.93 86 GLY A N 1
ATOM 1437 C CA . GLY A 1 86 ? -31.471 30.882 -10.013 1.00 29.29 86 GLY A CA 1
ATOM 1438 C C . GLY A 1 86 ? -32.860 30.698 -9.432 1.00 57.18 86 GLY A C 1
ATOM 1439 O O . GLY A 1 86 ? -33.081 30.705 -8.221 1.00 49.72 86 GLY A O 1
ATOM 1443 N N . ALA A 1 87 ? -33.819 30.505 -10.341 1.00 67.98 87 ALA A N 1
ATOM 1444 C CA . ALA A 1 87 ? -35.222 30.414 -9.947 1.00 70.28 87 ALA A CA 1
ATOM 1445 C C . ALA A 1 87 ? -35.497 29.162 -9.122 1.00 78.14 87 ALA A C 1
ATOM 1446 O O . ALA A 1 87 ? -36.291 29.200 -8.174 1.00 77.11 87 ALA A O 1
ATOM 1453 N N . HIS A 1 88 ? -34.866 28.044 -9.466 1.00 88.95 88 HIS A N 1
ATOM 1454 C CA . HIS A 1 88 ? -35.149 26.794 -8.775 1.00 107.59 88 HIS A CA 1
ATOM 1455 C C . HIS A 1 88 ? -34.672 26.861 -7.331 1.00 113.61 88 HIS A C 1
ATOM 1456 O O . HIS A 1 88 ? -33.573 27.343 -7.041 1.00 116.73 88 HIS A O 1
ATOM 1470 N N . THR A 1 89 ? -35.514 26.379 -6.423 1.00 117.42 89 THR A N 1
ATOM 1471 C CA . THR A 1 89 ? -35.185 26.395 -5.006 1.00 114.19 89 THR A CA 1
ATOM 1472 C C . THR A 1 89 ? -34.000 25.482 -4.720 1.00 104.86 89 THR A C 1
ATOM 1473 O O . THR A 1 89 ? -33.849 24.421 -5.332 1.00 116.95 89 THR A O 1
ATOM 1484 N N . ARG A 1 90 ? -33.156 25.902 -3.783 1.00 83.64 90 ARG A N 1
ATOM 1485 C CA . ARG A 1 90 ? -32.018 25.093 -3.379 1.00 70.59 90 ARG A CA 1
ATOM 1486 C C . ARG A 1 90 ? -32.474 23.949 -2.473 1.00 51.98 90 ARG A C 1
ATOM 1487 O O . ARG A 1 90 ? -33.512 24.018 -1.809 1.00 44.10 90 ARG A O 1
ATOM 1508 N N . GLU A 1 91 ? -31.684 22.880 -2.457 1.00 38.58 91 GLU A N 1
ATOM 1509 C CA . GLU A 1 91 ? -31.984 21.732 -1.611 1.00 33.83 91 GLU A CA 1
ATOM 1510 C C . GLU A 1 91 ? -31.602 22.048 -0.170 1.00 38.79 91 GLU A C 1
ATOM 1511 O O . GLU A 1 91 ? -30.522 22.586 0.093 1.00 41.07 91 GLU A O 1
ATOM 1523 N N . LYS A 1 92 ? -32.492 21.716 0.763 1.00 35.95 92 LYS A N 1
ATOM 1524 C CA . LYS A 1 92 ? -32.242 22.034 2.163 1.00 36.84 92 LYS A CA 1
ATOM 1525 C C . LYS A 1 92 ? -31.369 20.989 2.848 1.00 36.44 92 LYS A C 1
ATOM 1526 O O . LYS A 1 92 ? -30.706 21.300 3.842 1.00 36.65 92 LYS A O 1
ATOM 1545 N N . ARG A 1 93 ? -31.376 19.753 2.362 1.00 26.35 93 ARG A N 1
ATOM 1546 C CA . ARG A 1 93 ? -30.695 18.651 3.031 1.00 25.22 93 ARG A CA 1
ATOM 1547 C C . ARG A 1 93 ? -29.974 17.823 1.986 1.00 31.65 93 ARG A C 1
ATOM 1548 O O . ARG A 1 93 ? -30.602 17.333 1.040 1.00 28.21 93 ARG A O 1
ATOM 1569 N N . ILE A 1 94 ? -28.669 17.654 2.162 1.00 20.43 94 ILE A N 1
ATOM 1570 C CA . ILE A 1 94 ? -27.843 16.865 1.262 1.00 18.69 94 ILE A CA 1
ATOM 1571 C C . ILE A 1 94 ? -27.288 15.683 2.053 1.00 19.53 94 ILE A C 1
ATOM 1572 O O . ILE A 1 94 ? -26.534 15.878 3.018 1.00 21.11 94 ILE A O 1
ATOM 1588 N N . GLY A 1 95 ? -27.668 14.469 1.679 1.00 19.04 95 GLY A N 1
ATOM 1589 C CA . GLY A 1 95 ? -27.134 13.312 2.367 1.00 21.10 95 GLY A CA 1
ATOM 1590 C C . GLY A 1 95 ? -25.672 13.079 2.048 1.00 23.04 95 GLY A C 1
ATOM 1591 O O . GLY A 1 95 ? -25.130 13.557 1.043 1.00 21.81 95 GLY A O 1
ATOM 1595 N N . ASN A 1 96 ? -25.014 12.311 2.922 1.00 18.12 96 ASN A N 1
ATOM 1596 C CA . ASN A 1 96 ? -23.681 11.850 2.618 1.00 19.60 96 ASN A CA 1
ATOM 1597 C C . ASN A 1 96 ? -23.760 11.071 1.311 1.00 18.60 96 ASN A C 1
ATOM 1598 O O . ASN A 1 96 ? -24.676 10.270 1.128 1.00 23.53 96 ASN A O 1
ATOM 1609 N N . GLY A 1 97 ? -22.800 11.296 0.413 1.00 21.67 97 GLY A N 1
ATOM 1610 C CA . GLY A 1 97 ? -22.817 10.657 -0.893 1.00 22.18 97 GLY A CA 1
ATOM 1611 C C . GLY A 1 97 ? -23.699 11.324 -1.920 1.00 21.87 97 GLY A C 1
ATOM 1612 O O . GLY A 1 97 ? -23.810 10.805 -3.040 1.00 26.67 97 GLY A O 1
ATOM 1616 N N . GLN A 1 98 ? -24.326 12.441 -1.592 1.00 22.50 98 GLN A N 1
ATOM 1617 C CA . GLN A 1 98 ? -25.191 13.145 -2.518 1.00 23.64 98 GLN A CA 1
ATOM 1618 C C . GLN A 1 98 ? -24.565 14.452 -2.982 1.00 23.77 98 GLN A C 1
ATOM 1619 O O . GLN A 1 98 ? -23.720 15.046 -2.308 1.00 20.81 98 GLN A O 1
ATOM 1633 N N . TRP A 1 99 ? -24.968 14.853 -4.188 1.00 24.03 99 TRP A N 1
ATOM 1634 C CA . TRP A 1 99 ? -24.644 16.135 -4.8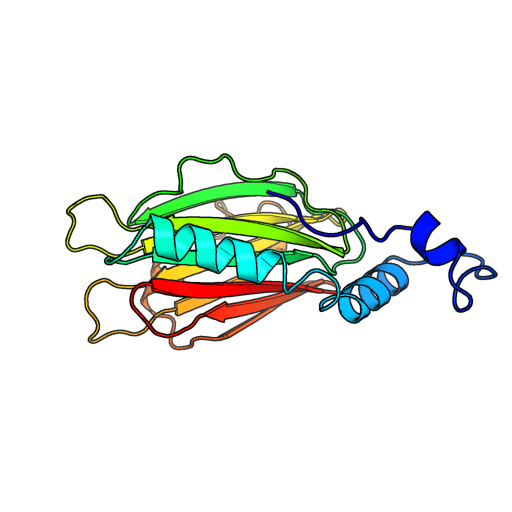08 1.00 24.79 99 TRP A CA 1
ATOM 1635 C C . TRP A 1 99 ? -25.866 17.043 -4.849 1.00 27.61 99 TRP A C 1
ATOM 1636 O O . TRP A 1 99 ? -27.003 16.571 -4.980 1.00 26.84 99 TRP A O 1
ATOM 1657 N N . THR A 1 100 ? -25.631 18.359 -4.804 1.00 22.34 100 THR A N 1
ATOM 1658 C CA . THR A 1 100 ? -26.609 19.289 -5.329 1.00 28.34 100 THR A CA 1
ATOM 1659 C C . THR A 1 100 ? -25.931 20.239 -6.312 1.00 22.87 100 THR A C 1
ATOM 1660 O O . THR A 1 100 ? -24.706 20.383 -6.335 1.00 21.90 100 THR A O 1
ATOM 1671 N N . VAL A 1 101 ? -26.748 20.853 -7.164 1.00 23.91 101 VAL A N 1
ATOM 1672 C CA . VAL A 1 101 ? -26.273 21.754 -8.206 1.00 21.64 101 VAL A CA 1
ATOM 1673 C C . VAL A 1 101 ? -27.184 22.965 -8.235 1.00 20.38 101 VAL A C 1
ATOM 1674 O O . VAL A 1 101 ? -28.410 22.835 -8.163 1.00 25.64 101 VAL A O 1
ATOM 1687 N N . PHE A 1 102 ? -26.593 24.142 -8.383 1.00 20.12 102 PHE A N 1
ATOM 1688 C CA . PHE A 1 102 ? -27.390 25.340 -8.564 1.00 22.99 102 PHE A CA 1
ATOM 1689 C C . PHE A 1 102 ? -26.579 26.368 -9.333 1.00 20.95 102 PHE A C 1
ATOM 1690 O O . PHE A 1 102 ? -25.359 26.252 -9.472 1.00 23.11 102 PHE A O 1
ATOM 1707 N N . ILE A 1 103 ? -27.280 27.377 -9.840 1.00 22.00 103 ILE A N 1
ATOM 1708 C CA . ILE A 1 103 ? -26.647 28.497 -10.505 1.00 23.92 103 ILE A CA 1
ATOM 1709 C C . ILE A 1 103 ? -26.806 29.741 -9.644 1.00 22.92 103 ILE A C 1
ATOM 1710 O O . ILE A 1 103 ? -27.804 29.930 -8.950 1.00 22.29 103 ILE A O 1
ATOM 1726 N N . HIS A 1 104 ? -25.808 30.598 -9.711 1.00 19.32 104 HIS A N 1
ATOM 1727 C CA . HIS A 1 104 ? -25.905 31.954 -9.191 1.00 20.73 104 HIS A CA 1
ATOM 1728 C C . HIS A 1 104 ? -25.384 32.876 -10.275 1.00 22.20 104 HIS A C 1
ATOM 1729 O O . HIS A 1 104 ? -24.328 32.604 -10.848 1.00 22.85 104 HIS A O 1
ATOM 1743 N N . THR A 1 105 ? -26.115 33.941 -10.571 1.00 22.85 105 THR A N 1
ATOM 1744 C CA . THR A 1 105 ? -25.771 34.803 -11.692 1.00 24.47 105 THR A CA 1
ATOM 1745 C C . THR A 1 105 ? -25.695 36.250 -11.251 1.00 29.46 105 THR A C 1
ATOM 1746 O O . THR A 1 105 ? -26.225 36.634 -10.212 1.00 24.55 105 THR A O 1
ATOM 1757 N N . LYS A 1 106 ? -25.047 37.057 -12.083 1.00 20.19 106 LYS A N 1
ATOM 1758 C CA . LYS A 1 106 ? -25.074 38.491 -11.884 1.00 22.81 106 LYS A CA 1
ATOM 1759 C C . LYS A 1 106 ? -26.507 38.987 -12.041 1.00 22.86 106 LYS A C 1
ATOM 1760 O O . LYS A 1 106 ? -27.394 38.279 -12.534 1.00 25.34 106 LYS A O 1
ATOM 1779 N N . SER A 1 107 ? -26.708 40.237 -11.655 1.00 23.49 107 SER A N 1
ATOM 1780 C CA . SER A 1 107 ? -28.013 40.849 -11.828 1.00 25.55 107 SER A CA 1
ATOM 1781 C C . SER A 1 107 ? -28.263 41.097 -13.308 1.00 34.44 107 SER A C 1
ATOM 1782 O O . SER A 1 107 ? -27.355 41.462 -14.050 1.00 26.32 107 SER A O 1
ATOM 1790 N N . ALA A 1 108 ? -29.503 40.902 -13.724 1.00 26.84 108 ALA A N 1
ATOM 1791 C CA . ALA A 1 108 ? -29.873 41.088 -15.120 1.00 28.16 108 ALA A CA 1
ATOM 1792 C C . ALA A 1 108 ? -29.471 42.472 -15.602 1.00 28.47 108 ALA A C 1
ATOM 1793 O O . ALA A 1 108 ? -29.730 43.495 -14.946 1.00 28.62 108 ALA A O 1
ATOM 1800 N N . GLY A 1 109 ? -28.765 42.502 -16.731 1.00 26.89 109 GLY A N 1
ATOM 1801 C CA . GLY A 1 109 ? -28.420 43.759 -17.358 1.00 26.39 109 GLY A CA 1
ATOM 1802 C C . GLY A 1 109 ? -27.277 44.507 -16.733 1.00 25.03 109 GLY A C 1
ATOM 1803 O O . GLY A 1 109 ? -26.882 45.542 -17.264 1.00 26.72 109 GLY A O 1
ATOM 1807 N N . ALA A 1 110 ? -26.745 44.039 -15.604 1.00 25.28 110 ALA A N 1
ATOM 1808 C CA . ALA A 1 110 ? -25.807 44.831 -14.844 1.00 29.05 110 ALA A CA 1
ATOM 1809 C C . ALA A 1 110 ? -24.374 44.505 -15.219 1.00 26.45 110 ALA A C 1
ATOM 1810 O O . ALA A 1 110 ? -24.010 43.344 -15.414 1.00 27.98 110 ALA A O 1
ATOM 1817 N N . A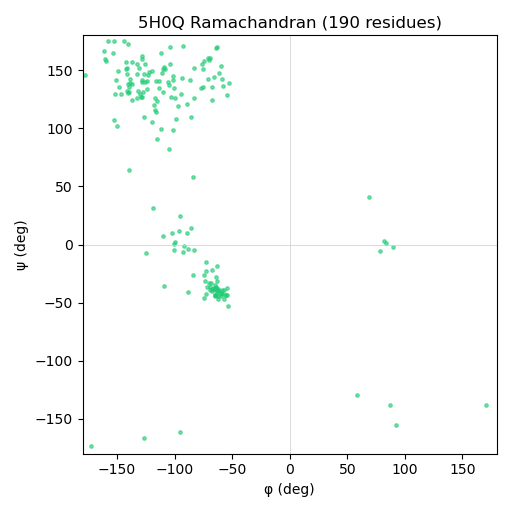LA A 1 111 ? -23.551 45.540 -15.227 1.00 28.22 111 ALA A N 1
ATOM 1818 C CA . ALA A 1 111 ? -22.101 45.414 -15.361 1.00 29.47 111 ALA A CA 1
ATOM 1819 C C . ALA A 1 111 ? -21.465 45.134 -13.994 1.00 30.07 111 ALA A C 1
ATOM 1820 O O . ALA A 1 111 ? -20.591 45.850 -13.509 1.00 35.47 111 ALA A O 1
ATOM 1827 N N . VAL A 1 112 ? -21.927 44.048 -13.397 1.00 28.97 112 VAL A N 1
ATOM 1828 C CA . VAL A 1 112 ? -21.522 43.606 -12.072 1.00 28.35 112 VAL A CA 1
ATOM 1829 C C . VAL A 1 112 ? -21.451 42.092 -12.140 1.00 28.12 112 VAL A C 1
ATOM 1830 O O . VAL A 1 112 ? -22.080 41.464 -12.993 1.00 28.27 112 VAL A O 1
ATOM 1843 N N . GLY A 1 113 ? -20.666 41.493 -11.240 1.00 29.64 113 GLY A N 1
ATOM 1844 C CA . GLY A 1 113 ? -20.454 40.056 -11.246 1.00 27.58 113 GLY A CA 1
ATOM 1845 C C . GLY A 1 113 ? -21.372 39.289 -10.321 1.00 24.19 113 GLY A C 1
ATOM 1846 O O . GLY A 1 113 ? -22.432 39.767 -9.909 1.00 28.72 113 GLY A O 1
ATOM 1850 N N . SER A 1 114 ? -20.960 38.058 -10.020 1.00 23.27 114 SER A N 1
ATOM 1851 C CA . SER A 1 114 ? -21.715 37.131 -9.182 1.00 25.55 114 SER A CA 1
ATOM 1852 C C . SER A 1 114 ? -20.900 36.885 -7.919 1.00 27.30 114 SER A C 1
ATOM 1853 O O . SER A 1 114 ? -19.735 36.476 -8.005 1.00 24.88 114 SER A O 1
ATOM 1861 N N . ALA A 1 115 ? -21.501 37.146 -6.753 1.00 25.23 115 ALA A N 1
ATOM 1862 C CA . ALA A 1 115 ? -20.826 36.914 -5.485 1.00 23.06 115 ALA A CA 1
ATOM 1863 C C . ALA A 1 115 ? -21.850 36.482 -4.448 1.00 25.13 115 ALA A C 1
ATOM 1864 O O . ALA A 1 115 ? -22.892 37.127 -4.303 1.00 24.56 115 ALA A O 1
ATOM 1871 N N . GLY A 1 116 ? -21.583 35.380 -3.755 1.00 26.71 116 GLY A N 1
ATOM 1872 C CA . GLY A 1 116 ? -22.553 34.879 -2.806 1.00 23.55 116 GLY A CA 1
ATOM 1873 C C . GLY A 1 116 ? -21.978 33.743 -2.001 1.00 26.04 116 GLY A C 1
ATOM 1874 O O . GLY A 1 116 ? -20.798 33.413 -2.117 1.00 22.89 116 GLY A O 1
ATOM 1878 N N . CYS A 1 117 ? -22.841 33.124 -1.195 1.00 23.10 117 CYS A N 1
ATOM 1879 C CA . CYS A 1 117 ? -22.396 31.994 -0.399 1.00 22.23 117 CYS A CA 1
ATOM 1880 C C . CYS A 1 117 ? -23.579 31.160 0.047 1.00 20.18 117 CYS A C 1
ATOM 1881 O O . CYS A 1 117 ? -24.736 31.596 0.012 1.00 23.45 117 CYS A O 1
ATOM 1889 N N . ILE A 1 118 ? -23.270 29.928 0.402 1.00 22.92 118 ILE A N 1
ATOM 1890 C CA . ILE A 1 118 ? -24.186 29.051 1.109 1.00 25.57 118 ILE A CA 1
ATOM 1891 C C . ILE A 1 118 ? -23.428 28.535 2.317 1.00 20.82 118 ILE A C 1
ATOM 1892 O O . ILE A 1 118 ? -22.224 28.277 2.232 1.00 23.77 118 ILE A O 1
ATOM 1908 N N . VAL A 1 119 ? -24.124 28.416 3.437 1.00 21.07 119 VAL A N 1
ATOM 1909 C CA . VAL A 1 119 ? -23.557 27.894 4.676 1.00 21.52 119 VAL A CA 1
ATOM 1910 C C . VAL A 1 119 ? -24.327 26.631 5.011 1.00 19.07 119 VAL A C 1
ATOM 1911 O O . VAL A 1 119 ? -25.558 26.671 5.165 1.00 22.04 119 VAL A O 1
ATOM 1924 N N . TYR A 1 120 ? -23.618 25.511 5.091 1.00 19.85 120 TYR A N 1
ATOM 1925 C CA . TYR A 1 120 ? -24.214 24.232 5.449 1.00 20.93 120 TYR A CA 1
ATOM 1926 C C . TYR A 1 120 ? -23.829 23.848 6.872 1.00 26.71 120 TYR A C 1
ATOM 1927 O O . TYR A 1 120 ? -22.671 23.996 7.267 1.00 23.36 120 TYR A O 1
ATOM 1945 N N . GLY A 1 121 ? -24.782 23.291 7.611 1.00 23.27 121 GLY A N 1
ATOM 1946 C CA . GLY A 1 121 ? -24.531 22.776 8.948 1.00 21.83 121 GLY A CA 1
ATOM 1947 C C . GLY A 1 121 ? -24.384 21.266 8.942 1.00 23.11 121 GLY A C 1
ATOM 1948 O O . GLY A 1 121 ? -25.081 20.567 8.211 1.00 23.08 121 GLY A O 1
ATOM 1952 N N . THR A 1 122 ? -23.512 20.772 9.813 1.00 22.69 122 THR A N 1
ATOM 1953 C CA . THR A 1 122 ? -23.288 19.346 9.989 1.00 23.20 122 THR A CA 1
ATOM 1954 C C . THR A 1 122 ? -23.949 18.853 11.267 1.00 26.85 122 THR A C 1
ATOM 1955 O O . THR A 1 122 ? -24.362 19.625 12.126 1.00 30.84 122 THR A O 1
ATOM 1966 N N . THR A 1 123 ? -23.980 17.531 11.413 1.00 30.45 123 THR A N 1
ATOM 1967 C CA . THR A 1 123 ? -24.600 16.936 12.590 1.00 30.12 123 THR A CA 1
ATOM 1968 C C . THR A 1 123 ? -23.753 17.120 13.837 1.00 35.17 123 THR A C 1
ATOM 1969 O O . THR A 1 123 ? -24.292 17.035 14.947 1.00 41.90 123 THR A O 1
ATOM 1980 N N . ASP A 1 124 ? -22.446 17.341 13.679 1.00 36.14 124 ASP A N 1
ATOM 1981 C CA . ASP A 1 124 ? -21.581 17.620 14.819 1.00 43.31 124 ASP A CA 1
ATOM 1982 C C . ASP A 1 124 ? -21.381 19.114 15.032 1.00 37.26 124 ASP A C 1
ATOM 1983 O O . ASP A 1 124 ? -20.385 19.531 15.640 1.00 34.20 124 ASP A O 1
ATOM 1992 N N . ASN A 1 125 ? -22.334 19.926 14.562 1.00 26.98 125 ASN A N 1
ATOM 1993 C CA . ASN A 1 125 ? -22.478 21.319 14.989 1.00 26.50 125 ASN A CA 1
ATOM 1994 C C . ASN A 1 125 ? -21.326 22.175 14.499 1.00 22.34 125 ASN A C 1
ATOM 1995 O O . ASN A 1 125 ? -20.834 23.051 15.225 1.00 26.55 125 ASN A O 1
ATOM 2006 N N . LEU A 1 126 ? -20.933 21.917 13.244 1.00 22.04 126 LEU A N 1
ATOM 2007 C CA . LEU A 1 126 ? -20.061 22.765 12.461 1.00 24.36 126 LEU A CA 1
ATOM 2008 C C . LEU A 1 126 ? -20.874 23.397 11.337 1.00 23.83 126 LEU A C 1
ATOM 2009 O O . LEU A 1 126 ? -21.867 22.835 10.864 1.00 25.13 126 LEU A O 1
ATOM 2025 N N . ASP A 1 127 ? -20.459 24.580 10.928 1.00 23.98 127 ASP A N 1
ATOM 2026 C CA . ASP A 1 127 ? -21.002 25.229 9.749 1.00 20.96 127 ASP A CA 1
ATOM 2027 C C . ASP A 1 127 ? -19.892 25.370 8.728 1.00 22.96 127 ASP A C 1
ATOM 2028 O O . ASP A 1 127 ? -18.742 25.687 9.078 1.00 23.86 127 ASP A O 1
ATOM 2037 N N . ILE A 1 128 ? -20.251 25.155 7.464 1.00 20.82 128 ILE A N 1
ATOM 2038 C CA . ILE A 1 128 ? -19.301 25.248 6.377 1.00 21.74 128 ILE A CA 1
ATOM 2039 C C . ILE A 1 128 ? -19.739 26.397 5.492 1.00 22.63 128 ILE A C 1
ATOM 2040 O O . ILE A 1 128 ? -20.772 26.294 4.824 1.00 24.76 128 ILE A O 1
ATOM 2056 N N . PHE A 1 129 ? -18.932 27.453 5.442 1.00 23.53 129 PHE A N 1
ATOM 2057 C CA . PHE A 1 129 ? -19.147 28.571 4.525 1.00 20.96 129 PHE A CA 1
ATOM 2058 C C . PHE A 1 129 ? -18.568 28.219 3.159 1.00 20.76 129 PHE A C 1
ATOM 2059 O O . PHE A 1 129 ? -17.399 27.849 3.057 1.00 22.21 129 PHE A O 1
ATOM 2076 N N . SER A 1 130 ? -19.389 28.325 2.108 1.00 19.90 130 SER A N 1
ATOM 2077 C CA . SER A 1 130 ? -18.936 28.080 0.749 1.00 20.51 130 SER A CA 1
ATOM 2078 C C . SER A 1 130 ? -19.304 29.294 -0.089 1.00 21.74 130 SER A C 1
ATOM 2079 O O . SER A 1 130 ? -20.485 29.533 -0.356 1.00 23.66 130 SER A O 1
ATOM 2087 N N . GLY A 1 131 ? -18.296 30.050 -0.490 1.00 21.56 131 GLY A N 1
ATOM 2088 C CA . GLY A 1 131 ? -18.520 31.306 -1.163 1.00 22.35 131 GLY A CA 1
ATOM 2089 C C . GLY A 1 131 ? -17.809 31.394 -2.499 1.00 23.51 131 GLY A C 1
ATOM 2090 O O . GLY A 1 131 ? -16.789 30.752 -2.738 1.00 23.24 131 GLY A O 1
ATOM 2094 N N . TRP A 1 132 ? -18.352 32.243 -3.353 1.00 22.12 132 TRP A N 1
ATOM 2095 C CA . TRP A 1 132 ? -17.779 32.481 -4.660 1.00 22.34 132 TRP A CA 1
ATOM 2096 C C . TRP A 1 132 ? -17.810 33.972 -4.927 1.00 23.07 132 TRP A C 1
ATOM 2097 O O . TRP A 1 132 ? -18.609 34.717 -4.364 1.00 23.31 132 TRP A O 1
ATOM 2118 N N . GLN A 1 133 ? -16.927 34.403 -5.812 1.00 27.40 133 GLN A N 1
ATOM 2119 C CA . GLN A 1 133 ? -16.868 35.802 -6.221 1.00 25.41 133 GLN A CA 1
ATOM 2120 C C . GLN A 1 133 ? -16.294 35.781 -7.629 1.00 28.26 133 GLN A C 1
ATOM 2121 O O . GLN A 1 133 ? -15.109 35.473 -7.811 1.00 27.62 133 GLN A O 1
ATOM 2135 N N . ASN A 1 134 ? -17.153 36.039 -8.613 1.00 25.85 134 ASN A N 1
ATOM 2136 C CA . ASN A 1 134 ? -16.787 35.960 -10.022 1.00 30.23 134 ASN A CA 1
ATOM 2137 C C . ASN A 1 134 ? -16.991 37.344 -10.622 1.00 27.36 134 ASN A C 1
ATOM 2138 O O . ASN A 1 134 ? -18.146 37.760 -10.827 1.00 27.52 134 ASN A O 1
ATOM 2149 N N . PRO A 1 135 ? -15.931 38.095 -10.894 1.00 30.30 135 PRO A N 1
ATOM 2150 C CA . PRO A 1 135 ? -16.080 39.524 -11.181 1.00 30.17 135 PRO A CA 1
ATOM 2151 C C . PRO A 1 135 ? -16.439 39.819 -12.628 1.00 29.90 135 PRO A C 1
ATOM 2152 O O . PRO A 1 135 ? -16.084 39.083 -13.548 1.00 32.42 135 PRO A O 1
ATOM 2163 N N . TRP A 1 136 ? -17.128 40.944 -12.812 1.00 33.48 136 TRP A N 1
ATOM 2164 C CA . TRP A 1 136 ? -17.426 41.420 -14.156 1.00 32.20 136 TRP A CA 1
ATOM 2165 C C . TRP A 1 136 ? -16.177 41.958 -14.828 1.00 33.09 136 TRP A C 1
ATOM 2166 O O . TRP A 1 136 ? -15.991 41.776 -16.039 1.00 38.05 136 TRP A O 1
ATOM 2187 N N . ASN A 1 137 ? -15.296 42.613 -14.064 1.00 37.66 137 ASN A N 1
ATOM 2188 C CA . ASN A 1 137 ? -14.077 43.194 -14.617 1.00 43.01 137 ASN A CA 1
ATOM 2189 C C . ASN A 1 137 ? -12.998 42.118 -14.659 1.00 44.67 137 ASN A C 1
ATOM 2190 O O . ASN A 1 137 ? -12.478 41.704 -13.613 1.00 37.36 137 ASN A O 1
ATOM 2201 N N . ARG A 1 138 ? -12.648 41.667 -15.859 1.00 43.85 138 ARG A N 1
ATOM 2202 C CA . ARG A 1 138 ? -11.780 40.507 -15.973 1.00 38.75 138 ARG A CA 1
ATOM 2203 C C . ARG A 1 138 ? -10.305 40.862 -15.907 1.00 51.87 138 ARG A C 1
ATOM 2204 O O . ARG A 1 138 ? -9.456 40.007 -16.189 1.00 41.09 138 ARG A O 1
ATOM 2225 N N . SER A 1 139 ? -9.966 42.077 -15.479 1.00 42.03 139 SER A N 1
ATOM 2226 C CA . SER A 1 139 ? -8.631 42.290 -14.937 1.00 44.56 139 SER A CA 1
ATOM 2227 C C . SER A 1 139 ? -8.409 41.456 -13.680 1.00 43.77 139 SER A C 1
ATOM 2228 O O . SER A 1 139 ? -7.258 41.218 -13.287 1.00 49.38 139 SER A O 1
ATOM 2236 N N . TRP A 1 140 ? -9.483 40.987 -13.061 1.00 43.86 140 TRP A N 1
ATOM 2237 C CA . TRP A 1 140 ? -9.427 40.160 -11.864 1.00 44.25 140 TRP A CA 1
ATOM 2238 C C . TRP A 1 140 ? -9.889 38.741 -12.188 1.00 46.50 140 TRP A C 1
ATOM 2239 O O . TRP A 1 140 ? -10.500 38.476 -13.226 1.00 40.64 140 TRP A O 1
ATOM 2260 N N . ASP A 1 141 ? -9.595 37.818 -11.277 1.00 38.27 141 ASP A N 1
ATOM 2261 C CA . ASP A 1 141 ? -9.854 36.406 -11.497 1.00 46.38 141 ASP A CA 1
ATOM 2262 C C . ASP A 1 141 ? -11.069 35.952 -10.709 1.00 35.53 141 ASP A C 1
ATOM 2263 O O . ASP A 1 141 ? -11.418 36.525 -9.667 1.00 33.13 141 ASP A O 1
ATOM 2272 N N . SER A 1 142 ? -11.685 34.881 -11.207 1.00 31.63 142 SER A N 1
ATOM 2273 C CA . SER A 1 142 ? -12.684 34.158 -10.429 1.00 29.48 142 SER A CA 1
ATOM 2274 C C . SER A 1 142 ? -12.083 33.651 -9.126 1.00 29.74 142 SER A C 1
ATOM 2275 O O . SER A 1 142 ? -10.934 33.188 -9.090 1.00 32.18 142 SER A O 1
ATOM 2283 N N . GLN A 1 143 ? -12.894 33.698 -8.063 1.00 29.37 143 GLN A N 1
ATOM 2284 C CA . GLN A 1 143 ? -12.458 33.348 -6.711 1.00 28.77 143 GLN A CA 1
ATOM 2285 C C . GLN A 1 143 ? -13.430 32.380 -6.058 1.00 26.73 143 GLN A C 1
ATOM 2286 O O . GLN A 1 143 ? -14.638 32.411 -6.319 1.00 25.25 143 GLN A O 1
ATOM 2300 N N . VAL A 1 144 ? -12.897 31.557 -5.143 1.00 26.83 144 VAL A N 1
ATOM 2301 C CA . VAL A 1 144 ? -13.690 30.618 -4.361 1.00 25.19 144 VAL A CA 1
ATOM 2302 C C . VAL A 1 144 ? -13.106 30.573 -2.952 1.00 26.39 144 VAL A C 1
ATOM 2303 O O . VAL A 1 144 ? -11.909 30.786 -2.762 1.00 28.86 144 VAL A O 1
ATOM 2316 N N . LEU A 1 145 ? -13.964 30.292 -1.963 1.00 25.47 145 LEU A N 1
ATOM 2317 C CA . LEU A 1 145 ? -13.540 30.330 -0.567 1.00 29.31 145 LEU A CA 1
ATOM 2318 C C . LEU A 1 145 ? -14.375 29.372 0.256 1.00 24.15 145 LEU A C 1
ATOM 2319 O O . LEU A 1 145 ? -15.608 29.433 0.208 1.00 26.10 145 LEU A O 1
ATOM 2335 N N . VAL A 1 146 ? -13.716 28.519 1.042 1.00 26.42 146 VAL A N 1
ATOM 2336 C CA . VAL A 1 146 ? -14.422 27.687 2.006 1.00 23.46 146 VAL A CA 1
ATOM 2337 C C . VAL A 1 146 ? -13.839 27.958 3.387 1.00 26.21 146 VAL A C 1
ATOM 2338 O O . VAL A 1 146 ? -12.648 28.232 3.533 1.00 26.34 146 VAL A O 1
ATOM 2351 N N . GLU A 1 147 ? -14.702 27.902 4.393 1.00 24.10 147 GLU A N 1
ATOM 2352 C CA . GLU A 1 147 ? -14.274 27.947 5.796 1.00 26.42 147 GLU A CA 1
ATOM 2353 C C . GLU A 1 147 ? -15.139 26.998 6.596 1.00 24.02 147 GLU A C 1
ATOM 2354 O O . GLU A 1 147 ? -16.367 27.039 6.475 1.00 24.29 147 GLU A O 1
ATOM 2366 N N . VAL A 1 148 ? -14.507 26.161 7.415 1.00 24.42 148 VAL A N 1
ATOM 2367 C CA . VAL A 1 148 ? -15.214 25.318 8.370 1.00 23.67 148 VAL A CA 1
ATOM 2368 C C . VAL A 1 148 ? -15.039 25.964 9.736 1.00 25.14 148 VAL A C 1
ATOM 2369 O O . VAL A 1 148 ? -13.914 26.255 10.133 1.00 26.70 148 VAL A O 1
ATOM 2382 N N . ARG A 1 149 ? -16.146 26.210 10.429 1.00 24.85 149 ARG A N 1
ATOM 2383 C CA . ARG A 1 149 ? -16.133 26.845 11.743 1.00 26.40 149 ARG A CA 1
ATOM 2384 C C . ARG A 1 149 ? -17.224 26.237 12.619 1.00 25.8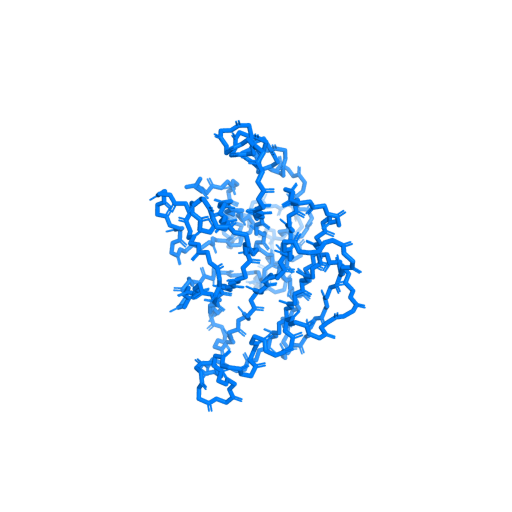5 149 ARG A C 1
ATOM 2385 O O . ARG A 1 149 ? -18.021 25.415 12.178 1.00 25.68 149 ARG A O 1
ATOM 2406 N N . GLN A 1 150 ? -17.247 26.666 13.886 1.00 29.61 150 GLN A N 1
ATOM 2407 C CA . GLN A 1 150 ? -18.319 26.256 14.781 1.00 27.26 150 GLN A CA 1
ATOM 2408 C C . GLN A 1 150 ? -19.659 26.739 14.238 1.00 26.16 150 GLN A C 1
ATOM 2409 O O . GLN A 1 150 ? -19.759 27.807 13.626 1.00 31.58 150 GLN A O 1
ATOM 2423 N N . SER A 1 151 ? -20.701 25.953 14.500 1.00 30.15 151 SER A N 1
ATOM 2424 C CA . SER A 1 151 ? -22.057 26.339 14.132 1.00 30.46 151 SER A CA 1
ATOM 2425 C C . SER A 1 151 ? -22.381 27.726 14.664 1.00 33.04 151 SER A C 1
ATOM 2426 O O . SER A 1 151 ? -22.032 28.068 15.796 1.00 33.38 151 SER A O 1
ATOM 2434 N N . GLY A 1 152 ? -23.061 28.528 13.845 1.00 32.84 152 GLY A N 1
ATOM 2435 C CA . GLY A 1 152 ? -23.424 29.883 14.217 1.00 40.92 152 GLY A CA 1
ATOM 2436 C C . GLY A 1 152 ? -22.346 30.919 13.995 1.00 35.22 152 GLY A C 1
ATOM 2437 O O . GLY A 1 152 ? -22.576 32.104 14.277 1.00 36.45 152 GLY A O 1
ATOM 2441 N N . HIS A 1 153 ? -21.186 30.522 13.472 1.00 37.55 153 HIS A N 1
ATOM 2442 C CA . HIS A 1 153 ? -20.087 31.463 13.277 1.00 30.74 153 HIS A CA 1
ATOM 2443 C C . HIS A 1 153 ? -20.497 32.638 12.397 1.00 37.21 153 HIS A C 1
ATOM 2444 O O . HIS A 1 153 ? -20.072 33.775 12.633 1.00 39.46 153 HIS A O 1
ATOM 2458 N N . TRP A 1 154 ? -21.290 32.382 11.358 1.00 30.91 154 TRP A N 1
ATOM 2459 C CA . TRP A 1 154 ? -21.776 33.455 10.486 1.00 29.72 154 TRP A CA 1
ATOM 2460 C C . TRP A 1 154 ? -23.195 33.757 10.927 1.00 37.96 154 TRP A C 1
ATOM 2461 O O . TRP A 1 154 ? -23.968 32.822 11.117 1.00 35.45 154 TRP A O 1
ATOM 2482 N N . TRP A 1 155 ? -23.577 35.025 11.076 1.00 33.40 155 TRP A N 1
ATOM 2483 C CA . TRP A 1 155 ? -22.764 36.196 10.772 1.00 33.68 155 TRP A CA 1
ATOM 2484 C C . TRP A 1 155 ? -22.132 36.829 12.015 1.00 44.11 155 TRP A C 1
ATOM 2485 O O . TRP A 1 155 ? -21.426 37.816 11.912 1.00 39.70 155 TRP A O 1
ATOM 2506 N N . LYS A 1 156 ? -22.366 36.267 13.199 1.00 39.21 156 LYS A N 1
ATOM 2507 C CA . LYS A 1 156 ? -21.952 36.973 14.410 1.00 38.32 156 LYS A CA 1
ATOM 2508 C C . LYS A 1 156 ? -20.431 37.121 14.493 1.00 45.83 156 LYS A C 1
ATOM 2509 O O . LYS A 1 156 ? -19.929 38.167 14.915 1.00 54.07 156 LYS A O 1
ATOM 2528 N N . ASN A 1 157 ? -19.679 36.104 14.084 1.00 40.18 157 ASN A N 1
ATOM 2529 C CA . ASN A 1 157 ? -18.220 36.144 14.137 1.00 38.42 157 ASN A CA 1
ATOM 2530 C C . ASN A 1 157 ? -17.583 36.455 12.791 1.00 38.99 157 ASN A C 1
ATOM 2531 O O . ASN A 1 157 ? -16.360 36.629 12.714 1.00 50.22 157 ASN A O 1
ATOM 2542 N N . GLY A 1 158 ? -18.383 36.545 11.739 1.00 36.73 158 GLY A N 1
ATOM 2543 C CA . GLY A 1 158 ? -17.916 36.952 10.432 1.00 41.29 158 GLY A CA 1
ATOM 2544 C C . GLY A 1 158 ? -19.036 37.651 9.692 1.00 37.31 158 GLY A C 1
ATOM 2545 O O . GLY A 1 158 ? -19.956 37.002 9.189 1.00 37.84 158 GLY A O 1
ATOM 2549 N N . SER A 1 159 ? -18.982 38.975 9.639 1.00 39.59 159 SER A N 1
ATOM 2550 C CA . SER A 1 159 ? -20.060 39.744 9.046 1.00 44.52 159 SER A CA 1
ATOM 2551 C C . SER A 1 159 ? -20.116 39.530 7.542 1.00 43.76 159 SER A C 1
ATOM 2552 O O . SER A 1 159 ? -19.141 39.123 6.904 1.00 36.26 159 SER A O 1
ATOM 2560 N N . LYS A 1 160 ? -21.281 39.848 6.977 1.00 34.33 160 LYS A N 1
ATOM 2561 C CA . LYS A 1 160 ? -21.443 39.812 5.524 1.00 33.49 160 LYS A CA 1
ATOM 2562 C C . LYS A 1 160 ? -20.410 40.691 4.847 1.00 40.00 160 LYS A C 1
ATOM 2563 O O . LYS A 1 160 ? -19.820 40.303 3.832 1.00 41.45 160 LYS A O 1
ATOM 2582 N N . ASP A 1 161 ? -20.180 41.893 5.388 1.00 38.49 161 ASP A N 1
ATOM 2583 C CA . ASP A 1 161 ? -19.209 42.785 4.773 1.00 42.84 161 ASP A CA 1
ATOM 2584 C C . ASP A 1 161 ? -17.816 42.186 4.830 1.00 38.78 161 ASP A C 1
ATOM 2585 O O . ASP A 1 161 ? -17.019 42.360 3.898 1.00 38.41 161 ASP A O 1
ATOM 2594 N N . TYR A 1 162 ? -17.497 41.488 5.925 1.00 42.05 162 TYR A N 1
ATOM 2595 C CA . TYR A 1 162 ? -16.161 40.922 6.078 1.00 41.67 162 TYR A CA 1
ATOM 2596 C C . TYR A 1 162 ? -15.965 39.720 5.161 1.00 39.78 162 TYR A C 1
ATOM 2597 O O . TYR A 1 162 ? -14.908 39.575 4.534 1.00 36.95 162 TYR A O 1
ATOM 2615 N N . MET A 1 163 ? -16.963 38.846 5.071 1.00 39.50 163 MET A N 1
ATOM 2616 C CA . MET A 1 163 ? -16.844 37.709 4.157 1.00 32.93 163 MET A CA 1
ATOM 2617 C C . MET A 1 163 ? -16.718 38.169 2.710 1.00 42.35 163 MET A C 1
ATOM 2618 O O . MET A 1 163 ? -15.927 37.608 1.945 1.00 31.78 163 MET A O 1
ATOM 2632 N N . LEU A 1 164 ? -17.464 39.196 2.316 1.00 32.08 164 LEU A N 1
ATOM 2633 C CA . LEU A 1 164 ? -17.315 39.718 0.959 1.00 32.91 164 LEU A CA 1
ATOM 2634 C C . LEU A 1 164 ? -15.917 40.288 0.745 1.00 34.16 164 LEU A C 1
ATOM 2635 O O . LEU A 1 164 ? -15.311 40.102 -0.319 1.00 36.84 164 LEU A O 1
ATOM 2651 N N . HIS A 1 165 ? -15.366 40.954 1.764 1.00 36.41 165 HIS A N 1
ATOM 2652 C CA . HIS A 1 165 ? -13.998 41.452 1.668 1.00 40.56 165 HIS A CA 1
ATOM 2653 C C . HIS A 1 165 ? -13.010 40.317 1.439 1.00 38.19 165 HIS A C 1
ATOM 2654 O O . HIS A 1 165 ? -12.078 40.449 0.640 1.00 39.40 165 HIS A O 1
ATOM 2668 N N . LEU A 1 166 ? -13.185 39.198 2.142 1.00 36.81 166 LEU A N 1
ATOM 2669 C CA . LEU A 1 166 ? -12.333 38.038 1.903 1.00 36.21 166 LEU A CA 1
ATOM 2670 C C . LEU A 1 166 ? -12.507 37.519 0.483 1.00 34.56 166 LEU A C 1
ATOM 2671 O O . LEU A 1 166 ? -11.530 37.125 -0.166 1.00 35.13 166 LEU A O 1
ATOM 2687 N N . LEU A 1 167 ? -13.744 37.532 -0.023 1.00 32.73 167 LEU A N 1
ATOM 2688 C CA . LEU A 1 167 ? -13.991 37.050 -1.379 1.00 31.27 167 LEU A CA 1
ATOM 2689 C C . LEU A 1 167 ? -13.366 37.965 -2.420 1.00 33.27 167 LEU A C 1
ATOM 2690 O O . LEU A 1 167 ? -12.838 37.483 -3.432 1.00 36.27 167 LEU A O 1
ATOM 2706 N N . ASP A 1 168 ? -13.412 39.284 -2.193 1.00 34.39 168 ASP A N 1
ATOM 2707 C CA . ASP A 1 168 ? -12.890 40.229 -3.177 1.00 35.93 168 ASP A CA 1
ATOM 2708 C C . ASP A 1 168 ? -11.374 40.238 -3.207 1.00 38.47 168 ASP A C 1
ATOM 2709 O O . ASP A 1 168 ? -10.779 40.496 -4.264 1.00 40.67 168 ASP A O 1
ATOM 2718 N N . THR A 1 169 ? -10.733 39.977 -2.066 1.00 44.03 169 THR A N 1
ATOM 2719 C CA . THR A 1 169 ? -9.286 40.031 -1.982 1.00 45.04 169 THR A CA 1
ATOM 2720 C C . THR A 1 169 ? -8.644 38.659 -2.059 1.00 45.50 169 THR A C 1
ATOM 2721 O O . THR A 1 169 ? -7.420 38.557 -1.975 1.00 43.12 169 THR A O 1
ATOM 2732 N N . HIS A 1 170 ? -9.432 37.610 -2.231 1.00 40.05 170 HIS A N 1
ATOM 2733 C CA . HIS A 1 170 ? -8.885 36.274 -2.405 1.00 38.25 170 HIS A CA 1
ATOM 2734 C C . HIS A 1 170 ? -7.987 36.251 -3.639 1.00 43.63 170 HIS A C 1
ATOM 2735 O O . HIS A 1 170 ? -8.153 37.041 -4.581 1.00 39.06 170 HIS A O 1
ATOM 2749 N N . ASN A 1 171 ? -7.020 35.330 -3.642 1.00 39.30 171 ASN A N 1
ATOM 2750 C CA . ASN A 1 171 ? -6.085 35.207 -4.757 1.00 42.49 171 ASN A CA 1
ATOM 2751 C C . ASN A 1 171 ? -5.843 33.725 -5.035 1.00 40.27 171 ASN A C 1
ATOM 2752 O O . ASN A 1 171 ? -4.738 33.209 -4.886 1.00 44.95 171 ASN A O 1
ATOM 2763 N N . GLY A 1 172 ? -6.898 33.025 -5.443 1.00 39.31 172 GLY A N 1
ATOM 2764 C CA . GLY A 1 172 ? -6.767 31.624 -5.782 1.00 40.32 172 GLY A CA 1
ATOM 2765 C C . GLY A 1 172 ? -8.061 31.014 -6.278 1.00 35.23 172 GLY A C 1
ATOM 2766 O O . GLY A 1 172 ? -9.142 31.377 -5.809 1.00 37.52 172 GLY A O 1
ATOM 2770 N N . GLN A 1 173 ? -7.955 30.076 -7.213 1.00 38.16 173 GLN A N 1
ATOM 2771 C CA . GLN A 1 173 ? -9.114 29.358 -7.731 1.00 31.24 173 GLN A CA 1
ATOM 2772 C C . GLN A 1 173 ? -9.314 28.028 -7.016 1.00 38.39 173 GLN A C 1
ATOM 2773 O O . GLN A 1 173 ? -10.122 27.213 -7.459 1.00 29.46 173 GLN A O 1
ATOM 2787 N N . ASN A 1 174 ? -8.608 27.812 -5.903 1.00 33.43 174 ASN A N 1
ATOM 2788 C CA . ASN A 1 174 ? -8.835 26.699 -4.997 1.00 32.97 174 ASN A CA 1
ATOM 2789 C C . ASN A 1 174 ? -8.868 27.273 -3.586 1.00 30.40 174 ASN A C 1
ATOM 2790 O O . ASN A 1 174 ? -8.295 28.332 -3.312 1.00 35.82 174 ASN A O 1
ATOM 2801 N N . SER A 1 175 ? -9.541 26.563 -2.689 1.00 30.04 175 SER A N 1
ATOM 2802 C CA . SER A 1 175 ? -9.604 26.971 -1.293 1.00 28.47 175 SER A CA 1
ATOM 2803 C C . SER A 1 175 ? -9.758 25.715 -0.457 1.00 28.71 175 SER A C 1
ATOM 2804 O O . SER A 1 175 ? -10.464 24.792 -0.862 1.00 27.94 175 SER A O 1
ATOM 2812 N N . ASP A 1 176 ? -9.096 25.687 0.704 1.00 31.29 176 ASP A N 1
ATOM 2813 C CA . ASP A 1 176 ? -9.145 24.531 1.593 1.00 31.43 176 ASP A CA 1
ATOM 2814 C C . ASP A 1 176 ? -9.268 25.003 3.037 1.00 28.26 176 ASP A C 1
ATOM 2815 O O . ASP A 1 176 ? -8.682 26.014 3.425 1.00 31.58 176 ASP A O 1
ATOM 2824 N N . SER A 1 177 ? -10.051 24.275 3.816 1.00 28.03 177 SER A N 1
ATOM 2825 C CA . SER A 1 177 ? -10.270 24.621 5.223 1.00 27.30 177 SER A CA 1
ATOM 2826 C C . SER A 1 177 ? -10.508 23.347 6.015 1.00 32.44 177 SER A C 1
ATOM 2827 O O . SER A 1 177 ? -11.059 22.378 5.499 1.00 27.10 177 SER A O 1
ATOM 2835 N N . SER A 1 178 ? -10.112 23.358 7.279 1.00 29.83 178 SER A N 1
ATOM 2836 C CA . SER A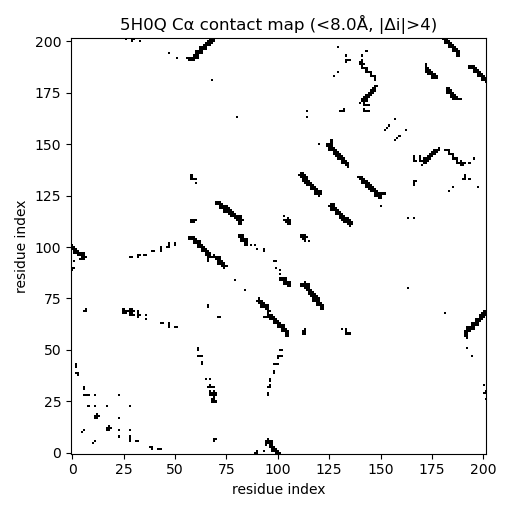 1 178 ? -10.390 22.232 8.173 1.00 29.15 178 SER A CA 1
ATOM 2837 C C . SER A 1 178 ? -10.757 22.738 9.558 1.00 27.18 178 SER A C 1
ATOM 2838 O O . SER A 1 178 ? -10.098 23.641 10.083 1.00 29.50 178 SER A O 1
ATOM 2846 N N . TYR A 1 179 ? -11.773 22.118 10.170 1.00 25.94 179 TYR A N 1
ATOM 2847 C CA . TYR A 1 179 ? -12.087 22.391 11.570 1.00 26.56 179 TYR A CA 1
ATOM 2848 C C . TYR A 1 179 ? -12.650 21.121 12.190 1.00 25.56 179 TYR A C 1
ATOM 2849 O O . TYR A 1 179 ? -13.488 20.450 11.597 1.00 26.24 179 TYR A O 1
ATOM 2867 N N . GLY A 1 180 ? -12.187 20.790 13.386 1.00 28.50 180 GLY A N 1
ATOM 2868 C CA . GLY A 1 180 ? -12.581 19.521 13.966 1.00 32.33 180 GLY A CA 1
ATOM 2869 C C . GLY A 1 180 ? -12.179 18.369 13.069 1.00 29.19 180 GLY A C 1
ATOM 2870 O O . GLY A 1 180 ? -11.037 18.273 12.612 1.00 33.40 180 GLY A O 1
ATOM 2874 N N . ASP A 1 181 ? -13.136 17.489 12.779 1.00 25.84 181 ASP A N 1
ATOM 2875 C CA . ASP A 1 181 ? -12.885 16.325 11.942 1.00 27.14 181 ASP A CA 1
ATOM 2876 C C . ASP A 1 181 ? -13.182 16.590 10.469 1.00 27.82 181 ASP A C 1
ATOM 2877 O O . ASP A 1 181 ? -12.939 15.701 9.641 1.00 30.28 181 ASP A O 1
ATOM 2886 N N . VAL A 1 182 ? -13.741 17.766 10.142 1.00 27.78 182 VAL A N 1
ATOM 2887 C CA . VAL A 1 182 ? -14.320 18.053 8.827 1.00 25.45 182 VAL A CA 1
ATOM 2888 C C . VAL A 1 182 ? -13.357 18.885 7.996 1.00 26.88 182 VAL A C 1
ATOM 2889 O O . VAL A 1 182 ? -12.693 19.803 8.498 1.00 26.39 182 VAL A O 1
ATOM 2902 N N . LYS A 1 183 ? -13.313 18.575 6.706 1.00 26.59 183 LYS A N 1
ATOM 2903 C CA . LYS A 1 183 ? -12.547 19.307 5.722 1.00 28.20 183 LYS A CA 1
ATOM 2904 C C . LYS A 1 183 ? -13.470 19.815 4.627 1.00 22.29 183 LYS A C 1
ATOM 2905 O O . LYS A 1 183 ? -14.493 19.191 4.292 1.00 22.66 183 LYS A O 1
ATOM 2924 N N . ALA A 1 184 ? -13.103 20.959 4.074 1.00 26.83 184 ALA A N 1
ATOM 2925 C CA . ALA A 1 184 ? -13.811 21.5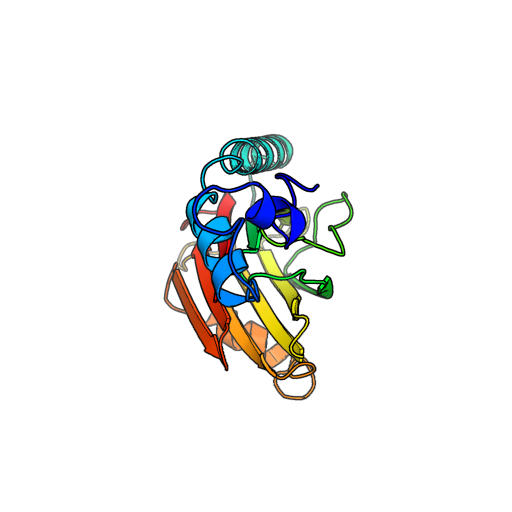21 2.947 1.00 23.34 184 ALA A CA 1
ATOM 2926 C C . ALA A 1 184 ? -12.801 21.935 1.895 1.00 24.06 184 ALA A C 1
ATOM 2927 O O . ALA A 1 184 ? -11.697 22.388 2.220 1.00 25.66 184 ALA A O 1
ATOM 2934 N N . HIS A 1 185 ? -13.238 21.809 0.636 1.00 24.44 185 HIS A N 1
ATOM 2935 C CA . HIS A 1 185 ? -12.448 22.176 -0.526 1.00 28.06 185 HIS A CA 1
ATOM 2936 C C . HIS A 1 185 ? -13.365 22.855 -1.526 1.00 22.78 185 HIS A C 1
ATOM 2937 O O . HIS A 1 185 ? -14.475 22.378 -1.771 1.00 24.62 185 HIS A O 1
ATOM 2951 N N . GLY A 1 186 ? -12.891 23.960 -2.092 1.00 24.96 186 GLY A N 1
ATOM 2952 C CA . GLY A 1 186 ? -13.578 24.606 -3.194 1.00 25.60 186 GLY A CA 1
ATOM 2953 C C . GLY A 1 186 ? -12.645 24.802 -4.368 1.00 28.32 186 GLY A C 1
ATOM 2954 O O . GLY A 1 186 ? -11.450 25.002 -4.207 1.00 28.41 186 GLY A O 1
ATOM 2958 N N . SER A 1 187 ? -13.215 24.720 -5.572 1.00 28.90 187 SER A N 1
ATOM 2959 C CA . SER A 1 187 ? -12.477 25.060 -6.777 1.00 31.87 187 SER A CA 1
ATOM 2960 C C . SER A 1 187 ? -13.397 25.785 -7.751 1.00 25.18 187 SER A C 1
ATOM 2961 O O . SER A 1 187 ? -14.606 25.562 -7.775 1.00 24.54 187 SER A O 1
ATOM 2969 N N . THR A 1 188 ? -12.802 26.647 -8.577 1.00 27.79 188 THR A N 1
ATOM 2970 C CA . THR A 1 188 ? -13.542 27.387 -9.588 1.00 24.98 188 THR A CA 1
ATOM 2971 C C . THR A 1 188 ? -12.701 27.462 -10.849 1.00 29.91 188 THR A C 1
ATOM 2972 O O . THR A 1 188 ? -11.474 27.537 -10.791 1.00 29.92 188 THR A O 1
ATOM 2983 N N . GLY A 1 189 ? -13.377 27.448 -11.988 1.00 27.73 189 GLY A N 1
ATOM 2984 C CA . GLY A 1 189 ? -12.741 27.890 -13.204 1.00 27.89 189 GLY A CA 1
ATOM 2985 C C . GLY A 1 189 ? -12.526 29.387 -13.168 1.00 37.43 189 GLY A C 1
ATOM 2986 O O . GLY A 1 189 ? -13.157 30.110 -12.400 1.00 33.28 189 GLY A O 1
ATOM 2990 N N . ASN A 1 190 ? -11.596 29.867 -13.985 1.00 32.33 190 ASN A N 1
ATOM 2991 C CA . ASN A 1 190 ? -11.353 31.299 -14.099 1.00 31.07 190 ASN A CA 1
ATOM 2992 C C . ASN A 1 190 ? -11.965 31.760 -15.420 1.00 36.84 190 ASN A C 1
ATOM 2993 O O . ASN A 1 190 ? -11.275 31.896 -16.425 1.00 37.80 190 ASN A O 1
ATOM 3004 N N . GLU A 1 191 ? -13.270 32.010 -15.403 1.00 31.31 191 GLU A N 1
ATOM 3005 C CA . GLU A 1 191 ? -13.976 32.484 -16.588 1.00 33.55 191 GLU A CA 1
ATOM 3006 C C . GLU A 1 191 ? -15.296 33.106 -16.153 1.00 36.40 191 GLU A C 1
ATOM 3007 O O . GLU A 1 191 ? -15.750 32.932 -15.012 1.00 30.08 191 GLU A O 1
ATOM 3019 N N . THR A 1 192 ? -15.914 33.838 -17.090 1.00 30.62 192 THR A N 1
ATOM 3020 C CA . THR A 1 192 ? -17.129 34.577 -16.765 1.00 29.14 192 THR A CA 1
ATOM 3021 C C . THR A 1 192 ? -18.271 33.650 -16.376 1.00 28.06 192 THR A C 1
ATOM 3022 O O . THR A 1 192 ? -19.080 33.998 -15.505 1.00 27.29 192 THR A O 1
ATOM 3033 N N . THR A 1 193 ? -18.389 32.492 -17.029 1.00 26.17 193 THR A N 1
ATOM 3034 C CA . THR A 1 193 ? -19.406 31.507 -16.658 1.00 26.51 193 THR A CA 1
ATOM 3035 C C . THR A 1 193 ? -18.653 30.274 -16.159 1.00 35.04 193 THR A C 1
ATOM 3036 O O . THR A 1 193 ? -18.300 29.384 -16.933 1.00 34.90 193 THR A O 1
ATOM 3047 N N . ALA A 1 194 ? -18.399 30.232 -14.851 1.00 26.75 194 ALA A N 1
ATOM 3048 C CA . ALA A 1 194 ? -17.410 29.327 -14.274 1.00 30.39 194 ALA A CA 1
ATOM 3049 C C . ALA A 1 194 ? -18.064 28.148 -13.569 1.00 28.13 194 ALA A C 1
ATOM 3050 O O . ALA A 1 194 ? -19.044 28.314 -12.837 1.00 24.03 194 ALA A O 1
ATOM 3057 N N . TYR A 1 195 ? -17.506 26.960 -13.785 1.00 28.37 195 TYR A N 1
ATOM 3058 C CA . TYR A 1 195 ? -17.877 25.805 -12.979 1.00 27.57 195 TYR A CA 1
ATOM 3059 C C . TYR A 1 195 ? -17.220 25.945 -11.623 1.00 23.97 195 TYR A C 1
ATOM 3060 O O . TYR A 1 195 ? -16.023 26.256 -11.519 1.00 25.24 195 TYR A O 1
ATOM 3078 N N . VAL A 1 196 ? -17.994 25.675 -10.577 1.00 21.10 196 VAL A N 1
ATOM 3079 C CA . VAL A 1 196 ? -17.493 25.693 -9.207 1.00 21.36 196 VAL A CA 1
ATOM 3080 C C . VAL A 1 196 ? -17.824 24.344 -8.598 1.00 22.93 196 VAL A C 1
ATOM 3081 O O . VAL A 1 196 ? -18.918 23.818 -8.827 1.00 22.10 196 VAL A O 1
ATOM 3094 N N . GLU A 1 197 ? -16.887 23.791 -7.814 1.00 24.94 197 GLU A N 1
ATOM 3095 C CA . GLU A 1 197 ? -17.112 22.550 -7.077 1.00 22.33 197 GLU A CA 1
ATOM 3096 C C . GLU A 1 197 ? -16.715 22.739 -5.620 1.00 22.16 197 GLU A C 1
ATOM 3097 O O . GLU A 1 197 ? -15.621 23.225 -5.328 1.00 22.28 197 GLU A O 1
ATOM 3109 N N . TYR A 1 198 ? -17.610 22.360 -4.713 1.00 20.16 198 TYR A N 1
ATOM 3110 C CA . TYR A 1 198 ? -17.309 22.262 -3.287 1.00 19.48 198 TYR A CA 1
ATOM 3111 C C . TYR A 1 198 ? -17.381 20.800 -2.878 1.00 21.62 198 TYR A C 1
ATOM 3112 O O . TYR A 1 198 ? -18.372 20.129 -3.183 1.00 20.44 198 TYR A O 1
ATOM 3130 N N . VAL A 1 199 ? -16.392 20.345 -2.106 1.00 22.18 199 VAL A N 1
ATOM 3131 C CA . VAL A 1 199 ? -16.394 18.993 -1.566 1.00 21.62 199 VAL A CA 1
ATOM 3132 C C . VAL A 1 199 ? -16.150 19.082 -0.078 1.00 19.02 199 VAL A C 1
ATOM 3133 O O . VAL A 1 199 ? -15.116 19.616 0.341 1.00 24.08 199 VAL A O 1
ATOM 3146 N N . TYR A 1 200 ? -17.025 18.469 0.696 1.00 20.68 200 TYR A N 1
ATOM 3147 C CA . TYR A 1 200 ? -16.867 18.393 2.152 1.00 22.13 200 TYR A CA 1
ATOM 3148 C C . TYR A 1 200 ? -16.542 16.953 2.523 1.00 18.54 200 TYR A C 1
ATOM 3149 O O . TYR A 1 200 ? -17.242 16.030 2.074 1.00 23.23 200 TYR A O 1
ATOM 3167 N N . SER A 1 201 ? -15.500 16.752 3.348 1.00 21.32 201 SER A N 1
ATOM 3168 C CA . SER A 1 201 ? -15.044 15.407 3.662 1.00 25.60 201 SER A CA 1
ATOM 3169 C C . SER A 1 201 ? -14.654 15.316 5.143 1.00 31.26 201 SER A C 1
ATOM 3170 O O . SER A 1 201 ? -14.634 16.317 5.857 1.00 27.64 201 SER A O 1
ATOM 3178 N N . ARG A 1 202 ? -14.366 14.095 5.596 1.00 30.70 202 ARG A N 1
ATOM 3179 C CA . ARG A 1 202 ? -13.992 13.807 6.986 1.00 35.30 202 ARG A CA 1
ATOM 3180 C C . ARG A 1 202 ? -12.782 12.888 7.031 1.00 56.68 202 ARG A C 1
ATOM 3181 O O . ARG A 1 202 ? -11.830 13.030 6.256 1.00 62.16 202 ARG A O 1
#

Sequence (202 aa):
MMLYGVVEIDEQYLRVMEEYKDKEEVITQADMAKVALQRKNVYQDDQAEKRQAELKAEYGVGVCVLVRVYNATGGPITAKIEESFRGHFGAHTREKRIGNGQWTVFIHTKSAGAAVGSAGCIVYGTTDNLDIFSGWQNPWNRSWDSQVLVEVRQSGHWWKNGSKDYMLHLLDTHNGQNSDSSYGDVKAHGSTGNETTAYVEYVYSR

Secondary structure (DSSP, 8-state):
-EES----HHHHHTSTTTTT-S---HHHHHHHHHHTTTTTHHHHHHHHHHHHHHH-SS-EEEEEEEEESSS-EEEEEEEEEESEE-SSPPPSEE-TT-EEEEEEEPPTT-S--EEEEEEEE-TTSEEEEEEEEE-SSTTS--EEEEEEEETTHHHHTS-HHHHHHHHHH---SEEEEEETTEEEEEEE-SSSEEEEEEEEE-

Organism: Grifola frondosa (NCBI:txid5627)

InterPro domains:
  IPR049065 Nakanori-like [PF21230] (3-200)
  IPR053085 Jasmonate-induced protein [PTHR36482] (15-197)

Radius of gyration: 16.96 Å; Cα contacts (8 Å, |Δi|>4): 511; chains: 1; bounding box: 29×53×37 Å

B-factor: mean 40.53, std 18.95, range [16.1, 150.83]

Solvent-accessible surface area: 9447 Å² total; per-residue (Å²): 126,64,41,19,82,51,4,61,84,128,58,0,70,125,36,146,112,9,89,119,83,166,104,18,54,60,63,18,26,4,104,0,0,86,102,77,33,109,91,70,23,106,93,0,61,138,45,0,48,80,13,65,85,141,63,32,154,14,4,0,1,0,0,28,1,1,0,0,1,2,8,40,0,52,13,100,36,68,39,44,38,74,18,88,25,17,110,124,110,55,43,131,109,0,0,2,3,20,0,5,11,16,17,0,10,26,46,98,84,30,65,62,4,1,1,0,0,2,0,3,9,14,84,57,102,10,1,0,0,1,0,1,11,1,16,130,82,83,100,169,56,1,10,0,16,3,24,0,76,98,46,24,36,10,59,164,95,3,54,86,120,116,2,34,98,44,0,58,85,45,137,18,51,89,11,106,17,78,81,67,100,0,90,3,57,0,30,14,28,82,79,51,12,0,72,0,21,1,15,0,13,48